Protein AF-A0A317XCG7-F1 (afdb_monomer)

pLDDT: mean 74.37, std 24.98, range [24.7, 97.56]

Solvent-accessible surface area (backbone atoms only — not comparable to full-atom values): 12355 Å² total; per-residue (Å²): 136,85,82,89,79,92,78,85,89,77,87,81,78,88,77,86,75,83,76,77,73,80,80,84,84,73,84,75,58,89,83,72,64,74,73,90,63,91,73,87,62,83,67,73,80,80,75,89,67,97,69,100,50,51,57,41,68,74,29,60,63,79,84,51,78,34,30,28,39,86,64,52,76,45,38,51,67,73,57,25,59,88,25,20,29,34,42,36,42,35,61,36,77,90,35,67,58,43,48,54,50,54,48,47,39,55,77,41,44,68,59,36,44,75,59,43,25,37,58,38,36,38,22,41,40,54,41,74,53,38,36,49,44,35,62,78,60,67,48,91,52,56,41,30,30,37,62,84,35,63,65,36,50,61,38,70,33,33,69,51,88,62,98,67,73,80,30,45,29,35,29,39,36,35,25,41,60,88,38,31,24,73,41,54,48,75,36,72,58,62,84,58,73,85,52,57,68,58,56,46,52,55,52,75,68,111

Radius of gyration: 23.87 Å; Cα contacts (8 Å, |Δi|>4): 328; chains: 1; bounding box: 42×83×69 Å

Sequence (206 aa):
MLVSTNLRWDSPRQSRAILAEPPTRYGLDDSDKPAIKSETQVAVSLLGTAIDDIGHVGNQLPSFRLKDAVGVEQNSADLLGQDALLITFFRGEWCPFCNIAVAGLQKYHTVLKSKGGNLVAITPELPNNTWTMTQKHELEFPVLTDHDNEFARQLGIERNGDDSVEVPIPATLLVDKDGIVRNLFLEPDYYKRVGSMVVLGWVEAL

Foldseek 3Di:
DDDDDDDDDDDDDDDDPPPPDDDPPDDPDPVPPPDPDDPPDAPPPDPDDDDPAQQDFFHFQDWDWFAFLVRDIDIPCVLLPQAKEKEWFDAFPVDPLRLVQQLQLQVCQVVCVVLRYAYEYEYLDDSPRNNVSCVVSVRPHTYTHPVVCPSLVNNVFQDLPDPPPGIGFTKIFIAGSVRGTRGIDGDSPSNDDDGSVVVSVVSNVD

InterPro domains:
  IPR000866 Alkyl hydroperoxide reductase subunit C/ Thiol specific antioxidant [PF00578] (57-182)
  IPR013766 Thioredoxin domain [PS51352] (55-206)
  IPR036249 Thioredoxin-like superfamily [SSF52833] (57-194)
  IPR050553 Thioredoxin family ResA/DsbE subfamily [PTHR42852] (31-184)

Organism: NCBI:txid1450535

Mean predicted aligned error: 13.12 Å

Nearest PDB structures (foldseek):
  3hjp-assembly2_D  TM=9.428E-01  e=1.569E-13  Saccharolobus solfataricus
  5epf-assembly1_A  TM=8.880E-01  e=2.586E-13  Mycobacterium tuberculosis H37Rv
  3drn-assembly2_B  TM=8.535E-01  e=5.468E-13  Saccharolobus solfataricus
  5c04-assembly1_B  TM=9.101E-01  e=5.895E-11  Mycobacterium tuberculosis
  5imd-assembly1_A  TM=8.631E-01  e=1.327E-10  Xanthomonas campestris pv. campestris str. ATCC 33913

Secondary structure (DSSP, 8-state):
--------------------PPP------TT-----------------S----TTSTTSBPPP-EEEETTS-EEEHHHHHTTSEEEEEE---TT-HHHHHHHHHHHHHHHHHHHTTEEEEEEESS-HHHHHHHHHHTT--S-EEE-TT-HHHHHTT----SSSSS-----EEEEE-TTSBEEEEEE-SSTT----HHHHHHHHTT-

Structure (mmCIF, N/CA/C/O backbone):
data_AF-A0A317XCG7-F1
#
_entry.id   AF-A0A317XCG7-F1
#
loop_
_atom_site.group_PDB
_atom_site.id
_atom_site.type_symbol
_atom_site.label_atom_id
_atom_site.label_alt_id
_atom_site.label_comp_id
_atom_site.label_asym_id
_atom_site.label_entity_id
_atom_site.label_seq_id
_atom_site.pdbx_PDB_ins_code
_atom_site.Cartn_x
_atom_site.Cartn_y
_atom_site.Cartn_z
_atom_site.occupancy
_atom_site.B_iso_or_equiv
_atom_site.auth_seq_id
_atom_site.auth_comp_id
_atom_site.auth_asym_id
_atom_site.auth_atom_id
_atom_site.pdbx_PDB_model_num
ATOM 1 N N . MET A 1 1 ? 13.352 58.838 -47.522 1.00 39.78 1 MET A N 1
ATOM 2 C CA . MET A 1 1 ? 12.988 58.072 -46.314 1.00 39.78 1 MET A CA 1
ATOM 3 C C . MET A 1 1 ? 12.098 56.912 -46.738 1.00 39.78 1 MET A C 1
ATOM 5 O O . MET A 1 1 ? 11.025 57.164 -47.255 1.00 39.78 1 MET A O 1
ATOM 9 N N . LEU A 1 2 ? 12.630 55.695 -46.585 1.00 36.47 2 LEU A N 1
ATOM 10 C CA . LEU A 1 2 ? 11.974 54.404 -46.312 1.00 36.47 2 LEU A CA 1
ATOM 11 C C . LEU A 1 2 ? 10.810 53.879 -47.208 1.00 36.47 2 LEU A C 1
ATOM 13 O O . LEU A 1 2 ? 9.679 54.323 -47.087 1.00 36.47 2 LEU A O 1
ATOM 17 N N . VAL A 1 3 ? 11.169 52.868 -48.029 1.00 32.09 3 VAL A N 1
ATOM 18 C CA . VAL A 1 3 ? 10.560 51.522 -48.295 1.00 32.09 3 VAL A CA 1
ATOM 19 C C . VAL A 1 3 ? 9.047 51.444 -48.634 1.00 32.09 3 VAL A C 1
ATOM 21 O O . VAL A 1 3 ? 8.217 51.785 -47.805 1.00 32.09 3 VAL A O 1
ATOM 24 N N . SER A 1 4 ? 8.640 51.121 -49.882 1.00 32.09 4 SER A N 1
ATOM 25 C CA . SER A 1 4 ? 8.290 49.769 -50.436 1.00 32.09 4 SER A CA 1
ATOM 26 C C . SER A 1 4 ? 7.354 48.933 -49.534 1.00 32.09 4 SER A C 1
ATOM 28 O O . SER A 1 4 ? 7.600 48.845 -48.343 1.00 32.09 4 SER A O 1
ATOM 30 N N . THR A 1 5 ? 6.295 48.233 -49.960 1.00 36.22 5 THR A N 1
ATOM 31 C CA . THR A 1 5 ? 5.792 47.789 -51.273 1.00 36.22 5 THR A CA 1
ATOM 32 C C . THR A 1 5 ? 4.350 47.286 -51.087 1.00 36.22 5 THR A C 1
ATOM 34 O O . THR A 1 5 ? 4.028 46.685 -50.065 1.00 36.22 5 THR A O 1
ATOM 37 N N . ASN A 1 6 ? 3.500 47.460 -52.103 1.00 38.06 6 ASN A N 1
ATOM 38 C CA . ASN A 1 6 ? 2.237 46.728 -52.251 1.00 38.06 6 ASN A CA 1
ATOM 39 C C . ASN A 1 6 ? 2.506 45.226 -52.425 1.00 38.06 6 ASN A C 1
ATOM 41 O O . ASN A 1 6 ? 3.271 44.869 -53.317 1.00 38.06 6 ASN A O 1
ATOM 45 N N . LEU A 1 7 ? 1.791 44.359 -51.703 1.00 32.88 7 LEU A N 1
ATOM 46 C CA . LEU A 1 7 ? 1.498 43.006 -52.181 1.00 32.88 7 LEU A CA 1
ATOM 47 C C . LEU A 1 7 ? 0.139 42.521 -51.669 1.00 32.88 7 LEU A C 1
ATOM 49 O O . LEU A 1 7 ? -0.096 42.345 -50.475 1.00 32.88 7 LEU A O 1
ATOM 53 N N . ARG A 1 8 ? -0.753 42.331 -52.645 1.00 31.78 8 ARG A N 1
ATOM 54 C CA . ARG A 1 8 ? -2.013 41.601 -52.548 1.00 31.78 8 ARG A CA 1
ATOM 55 C C . ARG A 1 8 ? -1.709 40.150 -52.180 1.00 31.78 8 ARG A C 1
ATOM 57 O O . ARG A 1 8 ? -0.884 39.514 -52.829 1.00 31.78 8 ARG A O 1
ATOM 64 N N . TRP A 1 9 ? -2.410 39.645 -51.175 1.00 24.70 9 TRP A N 1
ATOM 65 C CA . TRP A 1 9 ? -2.467 38.224 -50.864 1.00 24.70 9 TRP A CA 1
ATOM 66 C C . TRP A 1 9 ? -3.520 37.568 -51.757 1.00 24.70 9 TRP A C 1
ATOM 68 O O . TRP A 1 9 ? -4.716 37.743 -51.537 1.00 24.70 9 TRP A O 1
ATOM 78 N N . ASP A 1 10 ? -3.057 36.851 -52.776 1.00 32.50 10 ASP A N 1
ATOM 79 C CA . ASP A 1 10 ? -3.851 35.884 -53.531 1.00 32.50 10 ASP A CA 1
ATOM 80 C C . ASP A 1 10 ? -3.394 34.479 -53.111 1.00 32.50 10 ASP A C 1
ATOM 82 O O . ASP A 1 10 ? -2.197 34.194 -53.016 1.00 32.50 10 ASP A O 1
ATOM 86 N N . SER A 1 11 ? -4.350 33.630 -52.755 1.00 39.78 11 SER A N 1
ATOM 87 C CA . SER A 1 11 ? -4.120 32.325 -52.131 1.00 39.78 11 SER A CA 1
ATOM 88 C C . SER A 1 11 ? -3.576 31.280 -53.114 1.00 39.78 11 SER A C 1
ATOM 90 O O . SER A 1 11 ? -4.132 31.142 -54.206 1.00 39.78 11 SER A O 1
ATOM 92 N N . PRO A 1 12 ? -2.645 30.403 -52.695 1.00 32.22 12 PRO A N 1
ATOM 93 C CA . PRO A 1 12 ? -2.484 29.100 -53.320 1.00 32.22 12 PRO A CA 1
ATOM 94 C C . PRO A 1 12 ? -2.895 27.968 -52.368 1.00 32.22 12 PRO A C 1
ATOM 96 O O . PRO A 1 12 ? -2.269 27.715 -51.345 1.00 32.22 12 PRO A O 1
ATOM 99 N N . ARG A 1 13 ? -3.984 27.299 -52.767 1.00 33.81 13 ARG A N 1
ATOM 100 C CA . ARG A 1 13 ? -4.316 25.869 -52.616 1.00 33.81 13 ARG A CA 1
ATOM 101 C C . ARG A 1 13 ? -3.570 25.101 -51.517 1.00 33.81 13 ARG A C 1
ATOM 103 O O . ARG A 1 13 ? -2.414 24.722 -51.667 1.00 33.81 13 ARG A O 1
ATOM 110 N N . GLN A 1 14 ? -4.334 24.750 -50.486 1.00 33.31 14 GLN A N 1
ATOM 111 C CA . GLN A 1 14 ? -4.000 23.758 -49.470 1.00 33.31 14 GLN A CA 1
ATOM 112 C C . GLN A 1 14 ? -3.613 22.412 -50.110 1.00 33.31 14 GLN A C 1
ATOM 114 O O . GLN A 1 14 ? -4.447 21.715 -50.690 1.00 33.31 14 GLN A O 1
ATOM 119 N N . SER A 1 15 ? -2.349 22.023 -49.972 1.00 32.94 15 SER A N 1
ATOM 120 C CA . SER A 1 15 ? -1.906 20.639 -50.126 1.00 32.94 15 SER A CA 1
ATOM 121 C C . SER A 1 15 ? -2.174 19.889 -48.820 1.00 32.94 15 SER A C 1
ATOM 123 O O . SER A 1 15 ? -1.620 20.228 -47.775 1.00 32.94 15 SER A O 1
ATOM 125 N N . ARG A 1 16 ? -3.048 18.879 -48.890 1.00 33.91 16 ARG A N 1
ATOM 126 C CA . ARG A 1 16 ? -3.395 17.952 -47.804 1.00 33.91 16 ARG A CA 1
ATOM 127 C C . ARG A 1 16 ? -2.139 17.221 -47.315 1.00 33.91 16 ARG A C 1
ATOM 129 O O . ARG A 1 16 ? -1.708 16.263 -47.947 1.00 33.91 16 ARG A O 1
ATOM 136 N N . ALA A 1 17 ? -1.595 17.635 -46.176 1.00 28.98 17 ALA A N 1
ATOM 137 C CA . ALA A 1 17 ? -0.848 16.739 -45.306 1.00 28.98 17 ALA A CA 1
ATOM 138 C C . ALA A 1 17 ? -1.873 16.096 -44.368 1.00 28.98 17 ALA A C 1
ATOM 140 O O . ALA A 1 17 ? -2.437 16.757 -43.498 1.00 28.98 17 ALA A O 1
ATOM 141 N N . ILE A 1 18 ? -2.187 14.827 -44.619 1.00 33.38 18 ILE A N 1
ATOM 142 C CA . ILE A 1 18 ? -2.980 13.999 -43.714 1.00 33.38 18 ILE A CA 1
ATOM 143 C C . ILE A 1 18 ? -2.101 13.783 -42.481 1.00 33.38 18 ILE A C 1
ATOM 145 O O . ILE A 1 18 ? -1.208 12.940 -42.490 1.00 33.38 18 ILE A O 1
ATOM 149 N N . LEU A 1 19 ? -2.308 14.597 -41.448 1.00 31.89 19 LEU A N 1
ATOM 150 C CA . LEU A 1 19 ? -1.876 14.263 -40.100 1.00 31.89 19 LEU A CA 1
ATOM 151 C C . LEU A 1 19 ? -2.739 13.073 -39.683 1.00 31.89 19 LEU A C 1
ATOM 153 O O . LEU A 1 19 ? -3.933 13.225 -39.438 1.00 31.89 19 LEU A O 1
ATOM 157 N N . ALA A 1 20 ? -2.162 11.875 -39.714 1.00 30.59 20 ALA A N 1
ATOM 158 C CA . ALA A 1 20 ? -2.790 10.716 -39.108 1.00 30.59 20 ALA A CA 1
ATOM 159 C C . ALA A 1 20 ? -2.906 10.994 -37.604 1.00 30.59 20 ALA A C 1
ATOM 161 O O . ALA A 1 20 ? -1.895 11.146 -36.918 1.00 30.59 20 ALA A O 1
ATOM 162 N N . GLU A 1 21 ? -4.138 11.115 -37.116 1.00 31.86 21 GLU A N 1
ATOM 163 C CA . GLU A 1 21 ? -4.420 11.127 -35.685 1.00 31.86 21 GLU A CA 1
ATOM 164 C C . GLU A 1 21 ? -3.904 9.814 -35.068 1.00 31.86 21 GLU A C 1
ATOM 166 O O . GLU A 1 21 ? -4.048 8.750 -35.687 1.00 31.86 21 GLU A O 1
ATOM 171 N N . PRO A 1 22 ? -3.278 9.844 -33.877 1.00 32.69 22 PRO A N 1
ATOM 172 C CA . PRO A 1 22 ? -2.917 8.613 -33.191 1.00 32.69 22 PRO A CA 1
ATOM 173 C C . PRO A 1 22 ? -4.197 7.811 -32.901 1.00 32.69 22 PRO A C 1
ATOM 175 O O . PRO A 1 22 ? -5.197 8.399 -32.484 1.00 32.69 22 PRO A O 1
ATOM 178 N N . PRO A 1 23 ? -4.206 6.482 -33.112 1.00 31.28 23 PRO A N 1
ATOM 179 C CA . PRO A 1 23 ? -5.409 5.690 -32.919 1.00 31.28 23 PRO A CA 1
ATOM 180 C C . PRO A 1 23 ? -5.850 5.758 -31.455 1.00 31.28 23 PRO A C 1
ATOM 182 O O . PRO A 1 23 ? -5.105 5.381 -30.547 1.00 31.28 23 PRO A O 1
ATOM 185 N N . THR A 1 24 ? -7.085 6.205 -31.236 1.00 37.56 24 THR A N 1
ATOM 186 C CA . THR A 1 24 ? -7.828 6.064 -29.983 1.00 37.56 24 THR A CA 1
ATOM 187 C C . THR A 1 24 ? -8.002 4.580 -29.680 1.00 37.56 24 THR A C 1
ATOM 189 O O . THR A 1 24 ? -8.966 3.936 -30.080 1.00 37.56 24 THR A O 1
ATOM 192 N N . ARG A 1 25 ? -7.027 3.993 -28.987 1.00 38.72 25 ARG A N 1
ATOM 193 C CA . ARG A 1 25 ? -7.065 2.582 -28.595 1.00 38.72 25 ARG A CA 1
ATOM 194 C C . ARG A 1 25 ? -7.395 2.410 -27.120 1.00 38.72 25 ARG A C 1
ATOM 196 O O . ARG A 1 25 ? -6.734 1.652 -26.435 1.00 38.72 25 ARG A O 1
ATOM 203 N N . TYR A 1 26 ? -8.428 3.106 -26.663 1.00 37.59 26 TYR A N 1
ATOM 204 C CA . TYR A 1 26 ? -9.224 2.725 -25.498 1.00 37.59 26 TYR A CA 1
ATOM 205 C C . TYR A 1 26 ? -10.654 3.174 -25.782 1.00 37.59 26 TYR A C 1
ATOM 207 O O . TYR A 1 26 ? -11.071 4.267 -25.412 1.00 37.59 26 TYR A O 1
ATOM 215 N N . GLY A 1 27 ? -11.374 2.349 -26.543 1.00 29.53 27 GLY A N 1
ATOM 216 C CA . GLY A 1 27 ? -12.821 2.453 -26.636 1.00 29.53 27 GLY A CA 1
ATOM 217 C C . GLY A 1 27 ? -13.411 2.017 -25.303 1.00 29.53 27 GLY A C 1
ATOM 218 O O . GLY A 1 27 ? -13.551 0.825 -25.060 1.00 29.53 27 GLY A O 1
ATOM 219 N N . LEU A 1 28 ? -13.701 2.982 -24.439 1.00 36.62 28 LEU A N 1
ATOM 220 C CA . LEU A 1 28 ? -14.776 2.853 -23.469 1.00 36.62 28 LEU A CA 1
ATOM 221 C C . LEU A 1 28 ? -15.926 3.659 -24.064 1.00 36.62 28 LEU A C 1
ATOM 223 O O . LEU A 1 28 ? -15.918 4.887 -24.030 1.00 36.62 28 LEU A O 1
ATOM 227 N N . ASP A 1 29 ? -16.829 2.950 -24.734 1.00 32.22 29 ASP A N 1
ATOM 228 C CA . ASP A 1 29 ? -18.122 3.483 -25.139 1.00 32.22 29 ASP A CA 1
ATOM 229 C C . ASP A 1 29 ? -18.906 3.852 -23.867 1.00 32.22 29 ASP A C 1
ATOM 231 O O . ASP A 1 29 ? -18.985 3.066 -22.923 1.00 32.22 29 ASP A O 1
ATOM 235 N N . ASP A 1 30 ? -19.485 5.053 -23.833 1.00 39.03 30 ASP A N 1
ATOM 236 C CA . ASP A 1 30 ? -20.351 5.532 -22.747 1.00 39.03 30 ASP A CA 1
ATOM 237 C C . ASP A 1 30 ? -21.608 4.654 -22.546 1.00 39.03 30 ASP A C 1
ATOM 239 O O . ASP A 1 30 ? -22.325 4.812 -21.552 1.00 39.03 30 ASP A O 1
ATOM 243 N N . SER A 1 31 ? -21.878 3.716 -23.463 1.00 33.28 31 SER A N 1
ATOM 244 C CA . SER A 1 31 ? -22.939 2.714 -23.351 1.00 33.28 31 SER A CA 1
ATOM 245 C C . SER A 1 31 ? -22.579 1.477 -22.501 1.00 33.28 31 SER A C 1
ATOM 247 O O . SER A 1 31 ? -23.486 0.757 -22.083 1.00 33.28 31 SER A O 1
ATOM 249 N N . ASP A 1 32 ? -21.305 1.301 -22.120 1.00 42.53 32 ASP A N 1
ATOM 250 C CA . ASP A 1 32 ? -20.807 0.211 -21.258 1.00 42.53 32 ASP A CA 1
ATOM 251 C C . ASP A 1 32 ? -20.707 0.606 -19.769 1.00 42.53 32 ASP A C 1
ATOM 253 O O . ASP A 1 32 ? -19.867 0.105 -19.020 1.00 42.53 32 ASP A O 1
ATOM 257 N N . LYS A 1 33 ? -21.575 1.501 -19.280 1.00 38.06 33 LYS A N 1
ATOM 258 C CA . LYS A 1 33 ? -21.761 1.655 -17.827 1.00 38.06 33 LYS A CA 1
ATOM 259 C C . LYS A 1 33 ? -22.456 0.398 -17.300 1.00 38.06 33 LYS A C 1
ATOM 261 O O . LYS A 1 33 ? -23.651 0.239 -17.574 1.00 38.06 33 LYS A O 1
ATOM 266 N N . PRO A 1 34 ? -21.799 -0.477 -16.511 1.00 31.34 34 PRO A N 1
ATOM 267 C CA . PRO A 1 34 ? -22.545 -1.507 -15.820 1.00 31.34 34 PRO A CA 1
ATOM 268 C C . PRO A 1 34 ? -23.523 -0.791 -14.892 1.00 31.34 34 PRO A C 1
ATOM 270 O O . PRO A 1 34 ? -23.143 0.052 -14.074 1.00 31.34 34 PRO A O 1
ATOM 273 N N . ALA A 1 35 ? -24.811 -1.088 -15.066 1.00 28.33 35 ALA A N 1
ATOM 274 C CA . ALA A 1 35 ? -25.818 -0.746 -14.082 1.00 28.33 35 ALA A CA 1
ATOM 275 C C . ALA A 1 35 ? -25.276 -1.177 -12.717 1.00 28.33 35 ALA A C 1
ATOM 277 O O . ALA A 1 35 ? -24.867 -2.330 -12.573 1.00 28.33 35 ALA A O 1
ATOM 278 N N . ILE A 1 36 ? -25.269 -0.261 -11.743 1.00 35.25 36 ILE A N 1
ATOM 279 C CA . ILE A 1 36 ? -24.994 -0.588 -10.344 1.00 35.25 36 ILE A CA 1
ATOM 280 C C . ILE A 1 36 ? -26.128 -1.506 -9.887 1.00 35.25 36 ILE A C 1
ATOM 282 O O . ILE A 1 36 ? -27.155 -1.077 -9.367 1.00 35.25 36 ILE A O 1
ATOM 286 N N . LYS A 1 37 ? -25.978 -2.791 -10.192 1.00 28.20 37 LYS A N 1
ATOM 287 C CA . LYS A 1 37 ? -26.686 -3.871 -9.539 1.00 28.20 37 LYS A CA 1
ATOM 288 C C . LYS A 1 37 ? -25.922 -4.114 -8.251 1.00 28.20 37 LYS A C 1
ATOM 290 O O . LYS A 1 37 ? -24.700 -4.063 -8.228 1.00 28.20 37 LYS A O 1
ATOM 295 N N . SER A 1 38 ? -26.675 -4.284 -7.180 1.00 34.31 38 SER A N 1
ATOM 296 C CA . SER A 1 38 ? -26.223 -4.523 -5.817 1.00 34.31 38 SER A CA 1
ATOM 297 C C . SER A 1 38 ? -25.188 -5.652 -5.733 1.00 34.31 38 SER A C 1
ATOM 299 O O . SER A 1 38 ? -25.536 -6.803 -5.485 1.00 34.31 38 SER A O 1
ATOM 301 N N . GLU A 1 39 ? -23.915 -5.328 -5.919 1.00 35.69 39 GLU A N 1
ATOM 302 C CA . GLU A 1 39 ? -22.790 -6.216 -5.644 1.00 35.69 39 GLU A CA 1
ATOM 303 C C . GLU A 1 39 ? -22.270 -5.918 -4.238 1.00 35.69 39 GLU A C 1
ATOM 305 O O . GLU A 1 39 ? -21.133 -5.521 -4.012 1.00 35.69 39 GLU A O 1
ATOM 310 N N . THR A 1 40 ? -23.133 -6.153 -3.249 1.00 32.19 40 THR A N 1
ATOM 311 C CA . THR A 1 40 ? -22.680 -6.554 -1.915 1.00 32.19 40 THR A CA 1
ATOM 312 C C . THR A 1 40 ? -22.188 -7.993 -2.043 1.00 32.19 40 THR A C 1
ATOM 314 O O . THR A 1 40 ? -22.854 -8.940 -1.631 1.00 32.19 40 THR A O 1
ATOM 317 N N . GLN A 1 41 ? -21.061 -8.179 -2.722 1.00 31.97 41 GLN A N 1
ATOM 318 C CA . GLN A 1 41 ? -20.441 -9.479 -2.882 1.00 31.97 41 GLN A CA 1
ATOM 319 C C . GLN A 1 41 ? -19.053 -9.385 -2.271 1.00 31.97 41 GLN A C 1
ATOM 321 O O . GLN A 1 41 ? -18.140 -8.762 -2.804 1.00 31.97 41 GLN A O 1
ATOM 326 N N . VAL A 1 42 ? -18.952 -9.970 -1.082 1.00 37.06 42 VAL A N 1
ATOM 327 C CA . VAL A 1 42 ? -17.708 -10.321 -0.410 1.00 37.06 42 VAL A CA 1
ATOM 328 C C . VAL A 1 42 ? -16.781 -10.953 -1.450 1.00 37.06 42 VAL A C 1
ATOM 330 O O . VAL A 1 42 ? -17.012 -12.081 -1.883 1.00 37.06 42 VAL A O 1
ATOM 333 N N . ALA A 1 43 ? -15.757 -10.220 -1.887 1.00 33.34 43 ALA A N 1
ATOM 334 C CA . ALA A 1 43 ? -14.704 -10.766 -2.728 1.00 33.34 43 ALA A CA 1
ATOM 335 C C . ALA A 1 43 ? -13.776 -11.610 -1.844 1.00 33.34 43 ALA A C 1
ATOM 337 O O . ALA A 1 43 ? -12.687 -11.196 -1.472 1.00 33.34 43 ALA A O 1
ATOM 338 N N . VAL A 1 44 ? -14.255 -12.793 -1.465 1.00 39.78 44 VAL A N 1
ATOM 339 C CA . VAL A 1 44 ? -13.406 -13.918 -1.079 1.00 39.78 44 VAL A CA 1
ATOM 340 C C . VAL A 1 44 ? -13.463 -14.873 -2.263 1.00 39.78 44 VAL A C 1
ATOM 342 O O . VAL A 1 44 ? -14.266 -15.804 -2.303 1.00 39.78 44 VAL A O 1
ATOM 345 N N . SER A 1 45 ? -12.664 -14.596 -3.294 1.00 35.34 45 SER A N 1
ATOM 346 C CA . SER A 1 45 ? -12.448 -15.564 -4.366 1.00 35.34 45 SER A CA 1
ATOM 347 C C . SER A 1 45 ? -11.433 -16.593 -3.877 1.00 35.34 45 SER A C 1
ATOM 349 O O . SER A 1 45 ? -10.227 -16.440 -4.048 1.00 35.34 45 SER A O 1
ATOM 351 N N . LEU A 1 46 ? -11.954 -17.639 -3.237 1.00 41.31 46 LEU A N 1
ATOM 352 C CA . LEU A 1 46 ? -11.259 -18.904 -3.025 1.00 41.31 46 LEU A CA 1
ATOM 353 C C . LEU A 1 46 ? -10.832 -19.470 -4.388 1.00 41.31 46 LEU A C 1
ATOM 355 O O . LEU A 1 46 ? -11.636 -20.091 -5.083 1.00 41.31 46 LEU A O 1
ATOM 359 N N . LEU A 1 47 ? -9.566 -19.290 -4.762 1.00 35.59 47 LEU A N 1
ATOM 360 C CA . LEU A 1 47 ? -8.884 -20.240 -5.635 1.00 35.59 47 LEU A CA 1
ATOM 361 C C . LEU A 1 47 ? -8.179 -21.237 -4.722 1.00 35.59 47 LEU A C 1
ATOM 363 O O . LEU A 1 47 ? -7.224 -20.918 -4.023 1.00 35.59 47 LEU A O 1
ATOM 367 N N . GLY A 1 48 ? -8.765 -22.430 -4.656 1.00 33.09 48 GLY A N 1
ATOM 368 C CA . GLY A 1 48 ? -8.387 -23.477 -3.728 1.00 33.09 48 GLY A CA 1
ATOM 369 C C . GLY A 1 48 ? -6.978 -24.004 -3.959 1.00 33.09 48 GLY A C 1
ATOM 370 O O . GLY A 1 48 ? -6.730 -24.703 -4.930 1.00 33.09 48 GLY A O 1
ATOM 371 N N . THR A 1 49 ? -6.126 -23.768 -2.976 1.00 30.09 49 THR A N 1
ATOM 372 C CA . THR A 1 49 ? -5.252 -24.756 -2.337 1.00 30.09 49 THR A CA 1
ATOM 373 C C . THR A 1 49 ? -5.092 -24.292 -0.896 1.00 30.09 49 THR A C 1
ATOM 375 O O . THR A 1 49 ? -5.101 -23.092 -0.649 1.00 30.09 49 THR A O 1
ATOM 378 N N . ALA A 1 50 ? -5.026 -25.212 0.064 1.00 39.94 50 ALA A N 1
ATOM 379 C CA . ALA A 1 50 ? -4.772 -24.870 1.459 1.00 39.94 50 ALA A CA 1
ATOM 380 C C . ALA A 1 50 ? -3.499 -24.014 1.557 1.00 39.94 50 ALA A C 1
ATOM 382 O O . ALA A 1 50 ? -2.422 -24.496 1.210 1.00 39.94 50 ALA A O 1
ATOM 383 N N . ILE A 1 51 ? -3.634 -22.757 1.976 1.00 40.66 51 ILE A N 1
ATOM 384 C CA . ILE A 1 51 ? -2.502 -21.903 2.318 1.00 40.66 51 ILE A CA 1
ATOM 385 C C . ILE A 1 51 ? -2.746 -21.417 3.743 1.00 40.66 51 ILE A C 1
ATOM 387 O O . ILE A 1 51 ? -3.615 -20.584 3.989 1.00 40.66 51 ILE A O 1
ATOM 391 N N . ASP A 1 52 ? -1.996 -21.981 4.683 1.00 40.41 52 ASP A N 1
ATOM 392 C CA . A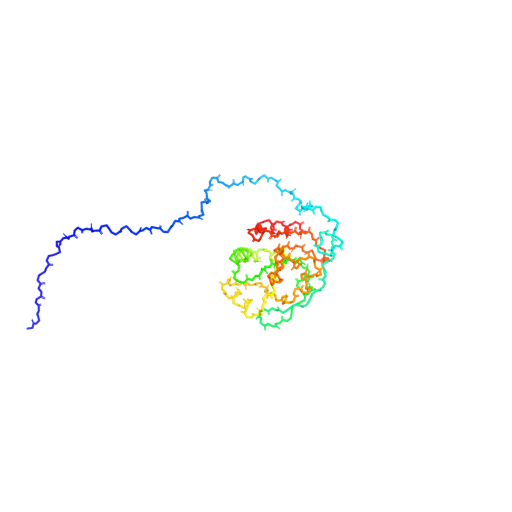SP A 1 52 ? -1.955 -21.590 6.094 1.00 40.41 52 ASP A CA 1
ATOM 393 C C . ASP A 1 52 ? -1.238 -20.226 6.286 1.00 40.41 52 ASP A C 1
ATOM 395 O O . ASP A 1 52 ? -0.424 -20.080 7.194 1.00 40.41 52 ASP A O 1
ATOM 399 N N . ASP A 1 53 ? -1.494 -19.224 5.430 1.00 49.12 53 ASP A N 1
ATOM 400 C CA . ASP A 1 53 ? -0.737 -17.958 5.422 1.00 49.12 53 ASP A CA 1
ATOM 401 C C . ASP A 1 53 ? -1.440 -16.800 6.135 1.00 49.12 53 ASP A C 1
ATOM 403 O O . ASP A 1 53 ? -2.664 -16.645 6.137 1.00 49.12 53 ASP A O 1
ATOM 407 N N . ILE A 1 54 ? -0.627 -15.929 6.729 1.00 52.31 54 ILE A N 1
ATOM 408 C CA . ILE A 1 54 ? -1.048 -14.831 7.606 1.00 52.31 54 ILE A CA 1
ATOM 409 C C . ILE A 1 54 ? -1.761 -13.707 6.818 1.00 52.31 54 ILE A C 1
ATOM 411 O O . ILE A 1 54 ? -2.536 -12.955 7.398 1.00 52.31 54 ILE A O 1
ATOM 415 N N . GLY A 1 55 ? -1.610 -13.645 5.489 1.00 59.44 55 GLY A N 1
ATOM 416 C CA . GLY A 1 55 ? -2.189 -12.611 4.616 1.00 59.44 55 GLY A CA 1
ATOM 417 C C . GLY A 1 55 ? -3.682 -12.727 4.265 1.00 59.44 55 GLY A C 1
ATOM 418 O O . 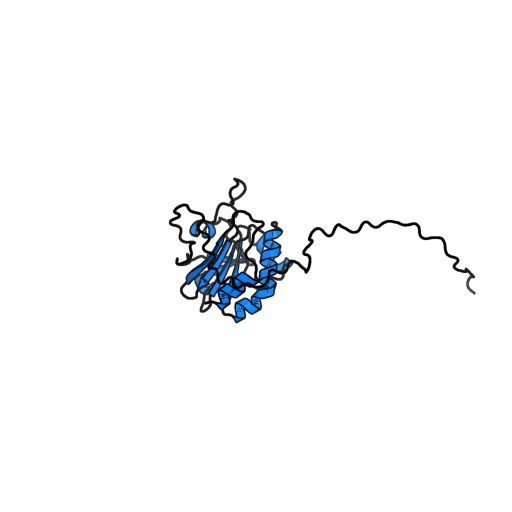GLY A 1 55 ? -4.139 -12.001 3.388 1.00 59.44 55 GLY A O 1
ATOM 419 N N . HIS A 1 56 ? -4.455 -13.612 4.899 1.00 76.81 56 HIS A N 1
ATOM 420 C CA . HIS A 1 56 ? -5.866 -13.850 4.558 1.00 76.81 56 HIS A CA 1
ATOM 421 C C . HIS A 1 56 ? -6.858 -12.975 5.338 1.00 76.81 56 HIS A C 1
ATOM 423 O O . HIS A 1 56 ? -6.583 -12.486 6.432 1.00 76.81 56 HIS A O 1
ATOM 429 N N . VAL A 1 57 ? -8.070 -12.833 4.790 1.00 86.69 57 VAL A N 1
ATOM 430 C CA . VAL A 1 57 ? -9.195 -12.185 5.481 1.00 86.69 57 VAL A CA 1
ATOM 431 C C . VAL A 1 57 ? -9.477 -12.886 6.814 1.00 86.69 57 VAL A C 1
ATOM 433 O O . VAL A 1 57 ? -9.609 -14.105 6.869 1.00 86.69 57 VAL A O 1
ATOM 436 N N . GLY A 1 58 ? -9.610 -12.097 7.877 1.00 89.31 58 GLY A N 1
ATOM 437 C CA . GLY A 1 58 ? -9.832 -12.550 9.248 1.00 89.31 58 GLY A CA 1
ATOM 438 C C . GLY A 1 58 ? -8.556 -12.673 10.083 1.00 89.31 58 GLY A C 1
ATOM 439 O O . GLY A 1 58 ? -8.659 -12.743 11.306 1.00 89.31 58 GLY A O 1
ATOM 440 N N . ASN A 1 59 ? -7.375 -12.643 9.462 1.00 90.00 59 ASN A N 1
ATOM 441 C CA . ASN A 1 59 ? -6.107 -12.731 10.178 1.00 90.00 59 ASN A CA 1
ATOM 442 C C . ASN A 1 59 ? -5.623 -11.364 10.668 1.00 90.00 59 ASN A C 1
ATOM 444 O O . ASN A 1 59 ? -5.984 -10.317 10.126 1.00 90.00 59 ASN A O 1
ATOM 448 N N . GLN A 1 60 ? -4.759 -11.395 11.684 1.00 93.56 60 GLN A N 1
ATOM 449 C CA . GLN A 1 60 ? -4.015 -10.223 12.128 1.00 93.56 60 GLN A CA 1
ATOM 450 C C . GLN A 1 60 ? -2.970 -9.841 11.073 1.00 93.56 60 GLN A C 1
ATOM 452 O O . GLN A 1 60 ? -2.205 -10.695 10.624 1.00 93.56 60 GLN A O 1
ATOM 457 N N . LEU A 1 61 ? -2.882 -8.556 10.734 1.00 94.44 61 LEU A N 1
ATOM 458 C CA . LEU A 1 61 ? -1.800 -8.031 9.909 1.00 94.44 61 LEU A CA 1
ATOM 459 C C . LEU A 1 61 ? -0.443 -8.230 10.623 1.00 94.44 61 LEU A C 1
ATOM 461 O O . LEU A 1 61 ? -0.289 -7.755 11.755 1.00 94.44 61 LEU A O 1
ATOM 465 N N . PRO A 1 62 ? 0.563 -8.867 9.987 1.00 94.31 62 PRO A N 1
ATOM 466 C CA . PRO A 1 62 ? 1.919 -8.906 10.521 1.00 94.31 62 PRO A CA 1
ATOM 467 C C . PRO A 1 62 ? 2.477 -7.495 10.699 1.00 94.31 62 PRO A C 1
ATOM 469 O O . PRO A 1 62 ? 2.323 -6.633 9.832 1.00 94.31 62 PRO A O 1
ATOM 472 N N . SER A 1 63 ? 3.161 -7.250 11.814 1.00 94.81 63 SER A N 1
ATOM 473 C CA . SER A 1 63 ? 3.822 -5.966 12.020 1.00 94.81 63 SER A CA 1
ATOM 474 C C . SER A 1 63 ? 4.978 -5.771 11.039 1.00 94.81 63 SER A C 1
ATOM 476 O O . SER A 1 63 ? 5.796 -6.676 10.876 1.00 94.81 63 SER A O 1
ATOM 478 N N . PHE A 1 64 ? 5.119 -4.567 10.489 1.00 96.00 64 PHE A N 1
ATOM 479 C CA . PHE A 1 64 ? 6.247 -4.201 9.632 1.00 96.00 64 PHE A CA 1
ATOM 480 C C . PHE A 1 64 ? 6.865 -2.865 10.046 1.00 96.00 64 PHE A C 1
ATOM 482 O O . PHE A 1 64 ? 6.218 -2.036 10.691 1.00 96.00 64 PHE A O 1
ATOM 489 N N . ARG A 1 65 ? 8.125 -2.668 9.646 1.00 97.00 65 ARG A N 1
ATOM 490 C CA . ARG A 1 65 ? 8.863 -1.400 9.686 1.00 97.00 65 ARG A CA 1
ATOM 491 C C . ARG A 1 65 ? 9.545 -1.224 8.340 1.00 97.00 65 ARG A C 1
ATOM 493 O O . ARG A 1 65 ? 10.459 -1.978 8.026 1.00 97.00 65 ARG A O 1
ATOM 500 N N . LEU A 1 66 ? 9.079 -0.272 7.544 1.00 96.44 66 LEU A N 1
ATOM 501 C CA . LEU A 1 66 ? 9.579 -0.027 6.193 1.00 96.44 66 LEU A CA 1
ATOM 502 C C . LEU A 1 66 ? 9.930 1.447 6.041 1.00 96.44 66 LEU A C 1
ATOM 504 O O . LEU A 1 66 ? 9.364 2.304 6.714 1.00 96.44 66 LEU A O 1
ATOM 508 N N . LYS A 1 67 ? 10.873 1.753 5.154 1.00 94.75 67 LYS A N 1
ATOM 509 C CA . LYS A 1 67 ? 11.266 3.139 4.887 1.00 94.75 67 LYS A CA 1
ATOM 510 C C . LYS A 1 67 ? 10.403 3.732 3.791 1.00 94.75 67 LYS A C 1
ATOM 512 O O . LYS A 1 67 ? 10.127 3.058 2.801 1.00 94.75 67 LYS A O 1
ATOM 517 N N . ASP A 1 68 ? 10.028 4.990 3.950 1.00 91.50 68 ASP A N 1
ATOM 518 C CA . ASP A 1 68 ? 9.417 5.768 2.883 1.00 91.50 68 ASP A CA 1
ATOM 519 C C . ASP A 1 68 ? 10.457 6.309 1.882 1.00 91.50 68 ASP A C 1
ATOM 521 O O . ASP A 1 68 ? 11.668 6.093 2.003 1.00 91.50 68 ASP A O 1
ATOM 525 N N . ALA A 1 69 ? 9.967 7.046 0.886 1.00 83.94 69 ALA A N 1
ATOM 526 C CA . ALA A 1 69 ? 10.767 7.658 -0.170 1.00 83.94 69 ALA A CA 1
ATOM 527 C C . ALA A 1 69 ? 11.860 8.638 0.307 1.00 83.94 69 ALA A C 1
ATOM 529 O O . ALA A 1 69 ? 12.798 8.904 -0.443 1.00 83.94 69 ALA A O 1
ATOM 530 N N . VAL A 1 70 ? 11.770 9.176 1.530 1.00 85.94 70 VAL A N 1
ATOM 531 C CA . VAL A 1 70 ? 12.799 10.056 2.122 1.00 85.94 70 VAL A CA 1
ATOM 532 C C . VAL A 1 70 ? 13.664 9.341 3.160 1.00 85.94 70 VAL A C 1
ATOM 534 O O . VAL A 1 70 ? 14.544 9.953 3.765 1.00 85.94 70 VAL A O 1
ATOM 537 N N . GLY A 1 71 ? 13.460 8.034 3.340 1.00 87.25 71 GLY A N 1
ATOM 538 C CA . GLY A 1 71 ? 14.211 7.200 4.269 1.00 87.25 71 GLY A CA 1
ATOM 539 C C . GLY A 1 71 ? 13.699 7.248 5.708 1.00 87.25 71 GLY A C 1
ATOM 540 O O . GLY A 1 71 ? 14.367 6.697 6.587 1.00 87.25 71 GLY A O 1
ATOM 541 N N . VAL A 1 72 ? 12.546 7.877 5.957 1.00 91.75 72 VAL A N 1
ATOM 542 C CA . VAL A 1 72 ? 11.900 7.868 7.272 1.00 91.75 72 VAL A CA 1
ATOM 543 C C . VAL A 1 72 ? 11.224 6.517 7.464 1.00 91.75 72 VAL A C 1
ATOM 545 O O . VAL A 1 72 ? 10.550 6.000 6.574 1.00 91.75 72 VAL A O 1
ATOM 548 N N . GLU A 1 73 ? 11.446 5.912 8.625 1.00 94.88 73 GLU A N 1
ATOM 549 C CA . GLU A 1 73 ? 10.823 4.641 8.972 1.00 94.88 73 GLU A CA 1
ATOM 550 C C . GLU A 1 73 ? 9.342 4.848 9.313 1.00 94.88 73 GLU A C 1
ATOM 552 O O . GLU A 1 73 ? 8.990 5.732 10.091 1.00 94.88 73 GLU A O 1
ATOM 557 N N . GLN A 1 74 ? 8.492 4.008 8.737 1.00 96.19 74 GLN A N 1
ATOM 558 C CA . GLN A 1 74 ? 7.066 3.910 9.002 1.00 96.19 74 GLN A CA 1
ATOM 559 C C . GLN A 1 74 ? 6.779 2.506 9.530 1.00 96.19 74 GLN A C 1
ATOM 561 O O . GLN A 1 74 ? 7.319 1.521 9.017 1.00 96.19 74 GLN A O 1
ATOM 566 N N . ASN A 1 75 ? 5.916 2.394 10.535 1.00 96.56 75 ASN A N 1
ATOM 567 C CA . ASN A 1 75 ? 5.515 1.103 11.081 1.00 96.56 75 ASN A CA 1
ATOM 568 C C . ASN A 1 75 ? 4.002 0.904 11.001 1.00 96.56 75 ASN A C 1
ATOM 570 O O . ASN A 1 75 ? 3.226 1.859 10.991 1.00 96.56 75 ASN A O 1
ATOM 574 N N . SER A 1 76 ? 3.588 -0.360 10.945 1.00 95.50 76 SER A N 1
ATOM 575 C CA . SER A 1 76 ? 2.182 -0.732 10.775 1.00 95.50 76 SER A CA 1
ATOM 576 C C . SER A 1 76 ? 1.265 -0.207 11.884 1.00 95.50 76 SER A C 1
ATOM 578 O O . SER A 1 76 ? 0.104 0.072 11.613 1.00 95.50 76 SER A O 1
ATOM 580 N N . ALA A 1 77 ? 1.763 -0.074 13.118 1.00 95.31 77 ALA A N 1
ATOM 581 C CA . ALA A 1 77 ? 0.964 0.385 14.253 1.00 95.31 77 ALA A CA 1
ATOM 582 C C . ALA A 1 77 ? 0.649 1.884 14.157 1.00 95.31 77 ALA A C 1
ATOM 584 O O . ALA A 1 77 ? -0.499 2.275 14.349 1.00 95.31 77 ALA A O 1
ATOM 585 N N . ASP A 1 78 ? 1.635 2.705 13.793 1.00 95.38 78 ASP A N 1
ATOM 586 C CA . ASP A 1 78 ? 1.452 4.148 13.603 1.00 95.38 78 ASP A CA 1
ATOM 587 C C . ASP A 1 78 ? 0.597 4.454 12.367 1.00 95.38 78 ASP A C 1
ATOM 589 O O . ASP A 1 78 ? -0.226 5.368 12.394 1.00 95.38 78 ASP A O 1
ATOM 593 N N . LEU A 1 79 ? 0.759 3.668 11.296 1.00 95.44 79 LEU A N 1
ATOM 594 C CA . LEU A 1 79 ? -0.054 3.788 10.082 1.00 95.44 79 LEU A CA 1
ATOM 595 C C . LEU A 1 79 ? -1.520 3.401 10.319 1.00 95.44 79 LEU A C 1
ATOM 597 O O . LEU A 1 79 ? -2.410 3.991 9.707 1.00 95.44 79 LEU A O 1
ATOM 601 N N . LEU A 1 80 ? -1.773 2.421 11.190 1.00 95.00 80 LEU A N 1
ATOM 602 C CA . LEU A 1 80 ? -3.126 2.035 11.575 1.00 95.00 80 LEU A CA 1
ATOM 603 C C . LEU A 1 80 ? -3.742 3.070 12.530 1.00 95.00 80 LEU A C 1
ATOM 605 O O . LEU A 1 80 ? -4.812 3.609 12.264 1.00 95.00 80 LEU A O 1
ATOM 609 N N . GLY A 1 81 ? -3.040 3.416 13.612 1.00 90.94 81 GLY A N 1
ATOM 610 C CA . GLY A 1 81 ? -3.506 4.402 14.584 1.00 90.94 81 GLY A CA 1
ATOM 611 C C . GLY A 1 81 ? -4.878 4.043 15.172 1.00 90.94 81 GLY A C 1
ATOM 612 O O . GLY A 1 81 ? -5.041 2.995 15.790 1.00 90.94 81 GLY A O 1
ATOM 613 N N . GLN A 1 82 ? -5.856 4.942 15.016 1.00 87.25 82 GLN A N 1
ATOM 614 C CA . GLN A 1 82 ? -7.269 4.713 15.381 1.00 87.25 82 GLN A CA 1
ATOM 615 C C . GLN A 1 82 ? -8.162 4.451 14.156 1.00 87.25 82 GLN A C 1
ATOM 617 O O . GLN A 1 82 ? -9.373 4.283 14.302 1.00 87.25 82 GLN A O 1
ATOM 622 N N . ASP A 1 83 ? -7.562 4.437 12.971 1.00 94.75 83 ASP A N 1
ATOM 623 C CA . ASP A 1 83 ? -8.218 4.350 11.677 1.00 94.75 83 ASP A CA 1
ATOM 624 C C . ASP A 1 83 ? -8.006 2.949 11.074 1.00 94.75 83 ASP A C 1
ATOM 626 O O . ASP A 1 83 ? -7.303 2.097 11.619 1.00 94.75 83 ASP A O 1
ATOM 630 N N . ALA A 1 84 ? -8.635 2.690 9.935 1.00 96.56 84 ALA A N 1
ATOM 631 C CA . ALA A 1 84 ? -8.331 1.544 9.096 1.00 96.56 84 ALA A CA 1
ATOM 632 C C . ALA A 1 84 ? -7.084 1.808 8.243 1.00 96.56 84 ALA A C 1
ATOM 634 O O . ALA A 1 84 ? -6.794 2.947 7.877 1.00 96.56 84 ALA A O 1
ATOM 635 N N . LEU A 1 85 ? -6.377 0.748 7.860 1.00 97.56 85 LEU A N 1
ATOM 636 C CA . LEU A 1 85 ? -5.204 0.812 6.996 1.00 97.56 85 LEU A CA 1
ATOM 637 C C . LEU A 1 85 ? -5.476 0.100 5.670 1.00 97.56 85 LEU A C 1
ATOM 639 O O . LEU A 1 85 ? -5.722 -1.103 5.611 1.00 97.56 85 LEU A O 1
ATOM 643 N N . LEU A 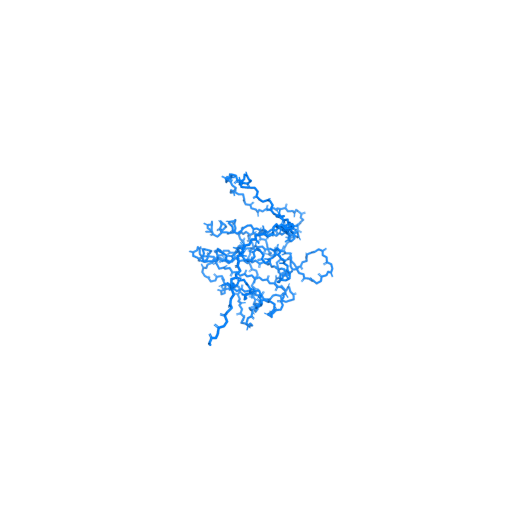1 86 ? -5.395 0.864 4.590 1.00 97.31 86 LEU A N 1
ATOM 644 C CA . LEU A 1 86 ? -5.452 0.408 3.215 1.00 97.31 86 LEU A CA 1
ATOM 645 C C . LEU A 1 86 ? -4.029 0.292 2.663 1.00 97.31 86 LEU A C 1
ATOM 647 O O . LEU A 1 86 ? -3.336 1.295 2.488 1.00 97.31 86 LEU A O 1
ATOM 651 N N . ILE A 1 87 ? -3.607 -0.930 2.353 1.00 96.88 87 ILE A N 1
ATOM 652 C CA . ILE A 1 87 ? -2.269 -1.237 1.837 1.00 96.88 87 ILE A CA 1
ATOM 653 C C . ILE A 1 87 ? -2.392 -1.658 0.379 1.00 96.88 87 ILE A C 1
ATOM 655 O O . ILE A 1 87 ? -3.133 -2.589 0.075 1.00 96.88 87 ILE A O 1
ATOM 659 N N . THR A 1 88 ? -1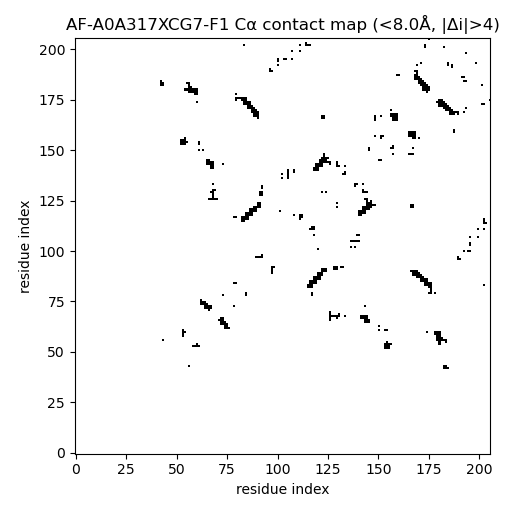.649 -1.022 -0.528 1.00 95.19 88 THR A N 1
ATOM 660 C CA . THR A 1 88 ? -1.555 -1.454 -1.930 1.00 95.19 88 THR A CA 1
ATOM 661 C C . THR A 1 88 ? -0.127 -1.845 -2.305 1.00 95.19 88 THR A C 1
ATOM 663 O O . THR A 1 88 ? 0.788 -1.028 -2.277 1.00 95.19 88 THR A O 1
ATOM 666 N N . PHE A 1 89 ? 0.061 -3.094 -2.723 1.00 94.00 89 PHE A N 1
ATOM 667 C CA . PHE A 1 89 ? 1.317 -3.588 -3.274 1.00 94.00 89 PHE A CA 1
ATOM 668 C C . PHE A 1 89 ? 1.391 -3.328 -4.776 1.00 94.00 89 PHE A C 1
ATOM 670 O O . PHE A 1 89 ? 0.455 -3.586 -5.549 1.00 94.00 89 PHE A O 1
ATOM 677 N N . PHE A 1 90 ? 2.538 -2.831 -5.216 1.00 90.44 90 PHE A N 1
ATOM 678 C CA . PHE A 1 90 ? 2.823 -2.639 -6.626 1.00 90.44 90 PHE A CA 1
ATOM 679 C C . PHE A 1 90 ? 4.263 -3.023 -6.958 1.00 90.44 90 PHE A C 1
ATOM 681 O O . PHE A 1 90 ? 5.123 -3.097 -6.091 1.00 90.44 90 PHE A O 1
ATOM 688 N N . ARG A 1 91 ? 4.504 -3.319 -8.238 1.00 88.62 91 ARG A N 1
ATOM 689 C CA . ARG A 1 91 ? 5.779 -3.884 -8.704 1.00 88.62 91 ARG A CA 1
ATOM 690 C C . ARG A 1 91 ? 6.881 -2.831 -8.809 1.00 88.62 91 ARG A C 1
ATOM 692 O O . ARG A 1 91 ? 8.048 -3.146 -8.626 1.00 88.62 91 ARG A O 1
ATOM 699 N N . GLY A 1 92 ? 6.497 -1.608 -9.162 1.00 86.38 92 GLY A N 1
ATOM 700 C CA . GLY A 1 92 ? 7.404 -0.480 -9.311 1.00 86.38 92 GLY A CA 1
ATOM 701 C C . GLY A 1 92 ? 6.910 0.581 -10.290 1.00 86.38 92 GLY A C 1
ATOM 702 O O . GLY A 1 92 ? 5.911 0.381 -10.981 1.00 86.38 92 GLY A O 1
ATOM 703 N N . GLU A 1 93 ? 7.628 1.696 -10.358 1.00 84.50 93 GLU A N 1
ATOM 704 C CA . GLU A 1 93 ? 7.359 2.862 -11.209 1.00 84.50 93 GLU A CA 1
ATOM 705 C C . GLU A 1 93 ? 7.408 2.527 -12.703 1.00 84.50 93 GLU A C 1
ATOM 707 O O . GLU A 1 93 ? 6.696 3.116 -13.509 1.00 84.50 93 GLU A O 1
ATOM 712 N N . TRP A 1 94 ? 8.195 1.529 -13.092 1.00 83.00 94 TRP A N 1
ATOM 713 C CA . TRP A 1 94 ? 8.282 1.061 -14.476 1.00 83.00 94 TRP A CA 1
ATOM 714 C C . TRP A 1 94 ? 7.017 0.322 -14.956 1.00 83.00 94 TRP A C 1
ATOM 716 O O . TRP A 1 94 ? 6.879 0.048 -16.149 1.00 83.00 94 TRP A O 1
ATOM 726 N N . CYS A 1 95 ? 6.090 -0.025 -14.055 1.00 85.00 95 CYS A N 1
ATOM 727 C CA . CYS A 1 95 ? 4.871 -0.766 -14.366 1.00 85.00 95 CYS A CA 1
ATOM 728 C C . CYS A 1 95 ? 3.702 0.199 -14.669 1.00 85.00 95 CYS A C 1
ATOM 730 O O . CYS A 1 95 ? 3.095 0.749 -13.748 1.00 85.00 95 CYS A O 1
ATOM 732 N N . PRO A 1 96 ? 3.278 0.367 -15.938 1.00 84.25 96 PRO A N 1
ATOM 733 C CA . PRO A 1 96 ? 2.260 1.362 -16.293 1.00 84.25 96 PRO A CA 1
ATOM 734 C C . PRO A 1 96 ? 0.893 1.090 -15.645 1.00 84.25 96 PRO A C 1
ATOM 736 O O . PRO A 1 96 ? 0.199 2.022 -15.243 1.00 84.25 96 PRO A O 1
ATOM 739 N N . PHE A 1 97 ? 0.513 -0.181 -15.486 1.00 86.25 97 PHE A N 1
ATOM 740 C CA . PHE A 1 97 ? -0.746 -0.570 -14.836 1.00 86.25 97 PHE A CA 1
ATOM 741 C C . PHE A 1 97 ? -0.738 -0.273 -13.337 1.00 86.25 97 PHE A C 1
ATOM 743 O O . PHE A 1 97 ? -1.748 0.150 -12.776 1.00 86.25 97 PHE A O 1
ATOM 750 N N . CYS A 1 98 ? 0.422 -0.445 -12.704 1.00 85.50 98 CYS A N 1
ATOM 751 C CA . CYS A 1 98 ? 0.642 -0.074 -11.318 1.00 85.50 98 CYS A CA 1
ATOM 752 C C . CYS A 1 98 ? 0.451 1.437 -11.138 1.00 85.50 98 CYS A C 1
ATOM 754 O O . CYS A 1 98 ? -0.298 1.863 -10.262 1.00 85.50 98 CYS A O 1
ATOM 756 N N . ASN A 1 99 ? 1.047 2.237 -12.025 1.00 87.19 99 ASN A N 1
ATOM 757 C CA . ASN A 1 99 ? 0.975 3.694 -11.955 1.00 87.19 99 ASN A CA 1
ATOM 758 C C . ASN A 1 99 ? -0.449 4.219 -12.135 1.00 87.19 99 ASN A C 1
ATOM 760 O O . ASN A 1 99 ? -0.862 5.117 -11.406 1.00 87.19 99 ASN A O 1
ATOM 764 N N . ILE A 1 100 ? -1.231 3.625 -13.043 1.00 88.69 100 ILE A N 1
ATOM 765 C CA . ILE A 1 100 ? -2.650 3.970 -13.212 1.00 88.69 100 ILE A CA 1
ATOM 766 C C . ILE A 1 100 ? -3.443 3.669 -11.934 1.00 88.69 100 ILE A C 1
ATOM 768 O O . ILE A 1 100 ? -4.237 4.505 -11.506 1.00 88.69 100 ILE A O 1
ATOM 772 N N . ALA A 1 101 ? -3.224 2.509 -11.308 1.00 88.31 101 ALA A N 1
ATOM 773 C CA . ALA A 1 101 ? -3.931 2.130 -10.086 1.00 88.31 101 ALA A CA 1
ATOM 774 C C . ALA A 1 101 ? -3.584 3.048 -8.903 1.00 88.31 101 ALA A C 1
ATOM 776 O O . ALA A 1 101 ? -4.484 3.558 -8.235 1.00 88.31 101 ALA A O 1
ATOM 777 N N . VAL A 1 102 ? -2.292 3.318 -8.687 1.00 91.75 102 VAL A N 1
ATOM 778 C CA . VAL A 1 102 ? -1.813 4.211 -7.620 1.00 91.75 102 VAL A CA 1
ATOM 779 C C . VAL A 1 102 ? -2.303 5.647 -7.848 1.00 91.75 102 VAL A C 1
ATOM 781 O O . VAL A 1 102 ? -2.823 6.269 -6.923 1.00 91.75 102 VAL A O 1
ATOM 784 N N . ALA A 1 103 ? -2.251 6.156 -9.084 1.00 90.69 103 ALA A N 1
ATOM 785 C CA . ALA A 1 103 ? -2.817 7.463 -9.427 1.00 90.69 103 ALA A CA 1
ATOM 786 C C . ALA A 1 103 ? -4.347 7.506 -9.254 1.00 90.69 103 ALA A C 1
ATOM 788 O O . ALA A 1 103 ? -4.908 8.535 -8.881 1.00 90.69 103 ALA A O 1
ATOM 789 N N . GLY A 1 104 ? -5.039 6.391 -9.506 1.00 91.69 104 GLY A N 1
ATOM 790 C CA . GLY A 1 104 ? -6.462 6.239 -9.211 1.00 91.69 104 GLY A CA 1
ATOM 791 C C . GLY A 1 104 ? -6.753 6.415 -7.723 1.00 91.69 104 GLY A C 1
ATOM 792 O O . GLY A 1 104 ? -7.634 7.191 -7.365 1.00 91.69 104 GLY A O 1
ATOM 793 N N . LEU A 1 105 ? -5.971 5.768 -6.855 1.00 93.50 105 LEU A N 1
ATOM 794 C CA . LEU A 1 105 ? -6.092 5.917 -5.403 1.00 93.50 105 LEU A CA 1
ATOM 795 C C . LEU A 1 105 ? -5.763 7.341 -4.930 1.00 93.50 105 LEU A C 1
ATOM 797 O O . LEU A 1 105 ? -6.487 7.866 -4.086 1.00 93.50 105 LEU A O 1
ATOM 801 N N . GLN A 1 106 ? -4.773 8.013 -5.532 1.00 94.81 106 GLN A N 1
ATOM 802 C CA . GLN A 1 106 ? -4.473 9.424 -5.243 1.00 94.81 106 GLN A CA 1
ATOM 803 C C . GLN A 1 106 ? -5.684 10.338 -5.460 1.00 94.81 106 GLN A C 1
ATOM 805 O O . GLN A 1 106 ? -5.917 11.235 -4.656 1.00 94.81 106 GLN A O 1
ATOM 810 N N . LYS A 1 107 ? -6.529 10.092 -6.471 1.00 93.56 107 LYS A N 1
ATOM 811 C CA . LYS A 1 107 ? -7.750 10.898 -6.687 1.00 93.56 107 LYS A CA 1
ATOM 812 C C . LYS A 1 107 ? -8.759 10.808 -5.538 1.00 93.56 107 LYS A C 1
ATOM 814 O O . LYS A 1 107 ? -9.556 11.724 -5.367 1.00 93.56 107 LYS A O 1
ATOM 819 N N . TYR A 1 108 ? -8.742 9.715 -4.776 1.00 93.00 108 TYR A N 1
ATOM 820 C CA . TYR A 1 108 ? -9.686 9.455 -3.688 1.00 93.00 108 TYR A CA 1
ATOM 821 C C . TYR A 1 108 ? -9.038 9.491 -2.301 1.00 93.00 108 TYR A C 1
ATOM 823 O O . TYR A 1 108 ? -9.747 9.310 -1.313 1.00 93.00 108 TYR A O 1
ATOM 831 N N . HIS A 1 109 ? -7.731 9.746 -2.193 1.00 94.31 109 HIS A N 1
ATOM 832 C CA . HIS A 1 109 ? -6.995 9.621 -0.932 1.00 94.31 109 HIS A CA 1
ATOM 833 C C . HIS A 1 109 ? -7.579 10.515 0.180 1.00 94.31 109 HIS A C 1
ATOM 835 O O . HIS A 1 109 ? -7.708 10.071 1.318 1.00 94.31 109 HIS A O 1
ATOM 841 N N . THR A 1 110 ? -8.006 11.745 -0.137 1.00 95.00 110 THR A N 1
ATOM 842 C CA . THR A 1 110 ? -8.617 12.650 0.850 1.00 95.00 110 THR A CA 1
ATOM 843 C C . THR A 1 110 ? -9.966 12.120 1.329 1.00 95.00 110 THR A C 1
ATOM 845 O O . THR A 1 110 ? -10.296 12.235 2.507 1.00 95.00 110 THR A O 1
ATOM 848 N N . VAL A 1 111 ? -10.744 11.507 0.429 1.00 95.12 111 VAL A N 1
ATOM 849 C CA . VAL A 1 111 ? -12.040 10.906 0.767 1.00 95.12 111 VAL A CA 1
ATOM 850 C C . VAL A 1 111 ? -11.818 9.669 1.635 1.00 95.12 111 VAL A C 1
ATOM 852 O O . VAL A 1 111 ? -12.431 9.582 2.692 1.00 95.12 111 VAL A O 1
ATOM 855 N N . LEU A 1 112 ? -10.896 8.776 1.255 1.00 94.50 112 LEU A N 1
ATOM 856 C CA . LEU A 1 112 ? -10.494 7.618 2.065 1.00 94.50 112 LEU A CA 1
ATOM 857 C C . LEU A 1 112 ? -10.095 8.054 3.479 1.00 94.50 112 LEU A C 1
ATOM 859 O O . LEU A 1 112 ? -10.665 7.575 4.456 1.00 94.50 112 LEU A O 1
ATOM 863 N N . LYS A 1 113 ? -9.224 9.061 3.588 1.00 94.62 113 LYS A N 1
ATOM 864 C CA . LYS A 1 113 ? -8.794 9.616 4.874 1.00 94.62 113 LYS A CA 1
ATOM 865 C C . LYS A 1 113 ? -9.950 10.206 5.680 1.00 94.62 113 LYS A C 1
ATOM 867 O O . LYS A 1 113 ? -10.042 9.980 6.879 1.00 94.62 113 LYS A O 1
ATOM 872 N N . SER A 1 114 ? -10.876 10.918 5.034 1.00 95.62 114 SER A N 1
ATOM 873 C CA . SER A 1 114 ? -12.059 11.485 5.706 1.00 95.62 114 SER A CA 1
ATOM 874 C C . SER A 1 114 ? -13.030 10.426 6.244 1.00 95.62 114 SER A C 1
ATOM 876 O O . SER A 1 114 ? -13.852 10.731 7.106 1.00 95.62 114 SER A O 1
ATOM 878 N N . LYS A 1 115 ? -12.934 9.193 5.733 1.00 95.69 115 LYS A N 1
ATOM 879 C CA . LYS A 1 115 ? -13.713 8.027 6.160 1.00 95.69 115 LYS A CA 1
ATOM 880 C C . LYS A 1 115 ? -12.972 7.157 7.179 1.00 95.69 115 LYS A C 1
ATOM 882 O O . LYS A 1 115 ? -13.456 6.079 7.490 1.00 95.69 115 LYS A O 1
ATOM 887 N N . GLY A 1 116 ? -11.827 7.613 7.693 1.00 94.94 116 GLY A N 1
ATOM 888 C CA . GLY A 1 116 ? -11.016 6.838 8.631 1.00 94.94 116 GLY A CA 1
ATOM 889 C C . GLY A 1 116 ? -10.207 5.734 7.951 1.00 94.94 116 GLY A C 1
ATOM 890 O O . GLY A 1 116 ? -10.006 4.681 8.539 1.00 94.94 116 GLY A O 1
ATOM 891 N N . GLY A 1 117 ? -9.787 5.930 6.697 1.00 95.62 117 GLY A N 1
ATOM 892 C CA . GLY A 1 117 ? -8.889 5.024 5.980 1.00 95.62 117 GLY A CA 1
ATOM 893 C C . GLY A 1 117 ? -7.550 5.686 5.665 1.00 95.62 117 GLY A C 1
ATOM 894 O O . GLY A 1 117 ? -7.475 6.568 4.807 1.00 95.62 117 GLY A O 1
ATOM 895 N N . ASN A 1 118 ? -6.479 5.229 6.307 1.00 96.38 118 ASN A N 1
ATOM 896 C CA . ASN A 1 118 ? -5.109 5.590 5.963 1.00 96.38 118 ASN A CA 1
ATOM 897 C C . ASN A 1 118 ? -4.642 4.752 4.773 1.00 96.38 118 ASN A C 1
ATOM 899 O O . ASN A 1 118 ? -4.764 3.534 4.785 1.00 96.38 118 ASN A O 1
ATOM 903 N N . LEU A 1 119 ? -4.107 5.395 3.738 1.00 96.62 119 LEU A N 1
ATOM 904 C CA . LEU A 1 119 ? -3.602 4.721 2.542 1.00 96.62 119 LEU A CA 1
ATOM 905 C C . LEU A 1 119 ? -2.073 4.657 2.577 1.00 96.62 119 LEU A C 1
ATOM 907 O O . LEU A 1 119 ? -1.420 5.644 2.900 1.00 96.62 119 LEU A O 1
ATOM 911 N N . VAL A 1 120 ? -1.510 3.515 2.189 1.00 96.88 120 VAL A N 1
ATOM 912 C CA . VAL A 1 120 ? -0.074 3.326 1.970 1.00 96.88 120 VAL A CA 1
ATOM 913 C C . VAL A 1 120 ? 0.170 2.444 0.746 1.00 96.88 120 VAL A C 1
ATOM 915 O O . VAL A 1 120 ? -0.551 1.471 0.512 1.00 96.88 120 VAL A O 1
ATOM 918 N N . ALA A 1 121 ? 1.195 2.769 -0.041 1.00 96.19 121 ALA A N 1
ATOM 919 C CA . ALA A 1 121 ? 1.663 1.922 -1.136 1.00 96.19 121 ALA A CA 1
ATOM 920 C C . ALA A 1 121 ? 3.012 1.281 -0.792 1.00 96.19 121 ALA A C 1
ATOM 922 O O . ALA A 1 121 ? 3.862 1.931 -0.193 1.00 96.19 121 ALA A O 1
ATOM 923 N N . ILE A 1 122 ? 3.221 0.024 -1.184 1.00 95.88 122 ILE A N 1
ATOM 924 C CA . ILE A 1 122 ? 4.442 -0.743 -0.896 1.00 95.88 122 ILE A CA 1
ATOM 925 C C . ILE A 1 122 ? 4.989 -1.347 -2.193 1.00 95.88 122 ILE A C 1
ATOM 927 O O . ILE A 1 122 ? 4.231 -1.885 -3.003 1.00 95.88 122 ILE A O 1
ATOM 931 N N . THR A 1 123 ? 6.303 -1.252 -2.394 1.00 93.44 123 THR A N 1
ATOM 932 C CA . THR A 1 123 ? 7.019 -1.784 -3.565 1.00 93.44 123 THR A CA 1
ATOM 933 C C . THR A 1 123 ? 8.391 -2.336 -3.172 1.00 93.44 123 THR A C 1
ATOM 935 O O . THR A 1 123 ? 8.992 -1.809 -2.234 1.00 93.44 123 THR A O 1
ATOM 938 N N . PRO A 1 124 ? 8.934 -3.341 -3.885 1.00 91.38 124 PRO A N 1
ATOM 939 C CA . PRO A 1 124 ? 10.316 -3.790 -3.693 1.00 91.38 124 PRO A CA 1
ATOM 940 C C . PRO A 1 124 ? 11.360 -2.800 -4.227 1.00 91.38 124 PRO A C 1
ATOM 942 O O . PRO A 1 124 ? 12.567 -3.000 -4.078 1.00 91.38 124 PRO A O 1
ATOM 945 N N . GLU A 1 125 ? 10.928 -1.726 -4.886 1.00 88.81 125 GLU A N 1
ATOM 946 C CA . GLU A 1 125 ? 11.845 -0.727 -5.408 1.00 88.81 125 GLU A CA 1
ATOM 947 C C . GLU A 1 125 ? 12.524 0.097 -4.315 1.00 88.81 125 GLU A C 1
ATOM 949 O O . GLU A 1 125 ? 11.934 0.439 -3.290 1.00 88.81 125 GLU A O 1
ATOM 954 N N . LEU A 1 126 ? 13.766 0.487 -4.596 1.00 85.56 126 LEU A N 1
ATOM 955 C CA . LEU A 1 126 ? 14.571 1.346 -3.737 1.00 85.56 126 LEU A CA 1
ATOM 956 C C . LEU A 1 126 ? 13.977 2.765 -3.582 1.00 85.56 126 LEU A C 1
ATOM 958 O O . LEU A 1 126 ? 13.242 3.233 -4.460 1.00 85.56 126 LEU A O 1
ATOM 962 N N . PRO A 1 127 ? 14.357 3.506 -2.518 1.00 81.75 127 PRO A N 1
ATOM 963 C CA . PRO A 1 127 ? 13.774 4.814 -2.209 1.00 81.75 127 PRO A CA 1
ATOM 964 C C . PRO A 1 127 ? 13.901 5.877 -3.311 1.00 81.75 127 PRO A C 1
ATOM 966 O O . PRO A 1 127 ? 13.078 6.778 -3.418 1.00 81.75 127 PRO A O 1
ATOM 969 N N . ASN A 1 128 ? 14.916 5.785 -4.174 1.00 80.50 128 ASN A N 1
ATOM 970 C CA . ASN A 1 128 ? 15.074 6.687 -5.319 1.00 80.50 128 ASN A CA 1
ATOM 971 C C . ASN A 1 128 ? 13.918 6.559 -6.333 1.00 80.50 128 ASN A C 1
ATOM 973 O O . ASN A 1 128 ? 13.458 7.559 -6.895 1.00 80.50 128 ASN A O 1
ATOM 977 N N . ASN A 1 129 ? 13.434 5.338 -6.553 1.00 77.88 129 ASN A N 1
ATOM 978 C CA . ASN A 1 129 ? 12.330 5.067 -7.464 1.00 77.88 129 ASN A CA 1
ATOM 979 C C . ASN A 1 129 ? 10.993 5.403 -6.799 1.00 77.88 129 ASN A C 1
ATOM 981 O O . ASN A 1 129 ? 10.141 6.023 -7.434 1.00 77.88 129 ASN A O 1
ATOM 985 N N . THR A 1 130 ? 10.831 5.106 -5.504 1.00 77.62 130 THR A N 1
ATOM 986 C CA . THR A 1 130 ? 9.623 5.506 -4.763 1.00 77.62 130 THR A CA 1
ATOM 987 C C . THR A 1 130 ? 9.499 7.024 -4.652 1.00 77.62 130 THR A C 1
ATOM 989 O O . THR A 1 130 ? 8.409 7.556 -4.828 1.00 77.62 130 THR A O 1
ATOM 992 N N . TRP A 1 131 ? 10.608 7.753 -4.500 1.00 75.25 131 TRP A N 1
ATOM 993 C CA . TRP A 1 131 ? 10.634 9.216 -4.589 1.00 75.25 131 TRP A CA 1
ATOM 994 C C . TRP A 1 131 ? 10.177 9.727 -5.954 1.00 75.25 131 TRP A C 1
ATOM 996 O O . TRP A 1 131 ? 9.339 10.624 -6.042 1.00 75.25 131 TRP A O 1
ATOM 1006 N N . THR A 1 132 ? 10.687 9.123 -7.028 1.00 78.88 132 THR A N 1
ATOM 1007 C CA . THR A 1 132 ? 10.280 9.458 -8.398 1.00 78.88 132 THR A CA 1
ATOM 1008 C C . THR A 1 132 ? 8.781 9.229 -8.600 1.00 78.88 132 THR A C 1
ATOM 1010 O O . THR A 1 132 ? 8.105 10.080 -9.176 1.00 78.88 132 THR A O 1
ATOM 1013 N N . MET A 1 133 ? 8.252 8.119 -8.086 1.00 79.38 133 MET A N 1
ATOM 1014 C CA . MET A 1 133 ? 6.828 7.791 -8.114 1.00 79.38 133 MET A CA 1
ATOM 1015 C C . MET A 1 133 ? 5.987 8.841 -7.373 1.00 79.38 133 MET A C 1
ATOM 1017 O O . MET A 1 133 ? 5.031 9.374 -7.940 1.00 79.38 133 MET A O 1
ATOM 1021 N N . THR A 1 134 ? 6.375 9.183 -6.141 1.00 80.12 134 THR A N 1
ATOM 1022 C CA . THR A 1 134 ? 5.708 10.204 -5.321 1.00 80.12 134 THR A CA 1
ATOM 1023 C C . THR A 1 134 ? 5.673 11.555 -6.027 1.00 80.12 134 THR A C 1
ATOM 1025 O O . THR A 1 134 ? 4.624 12.189 -6.072 1.00 80.12 134 THR A O 1
ATOM 1028 N N . GLN A 1 135 ? 6.786 11.981 -6.630 1.00 81.50 135 GLN A N 1
ATOM 1029 C CA . GLN A 1 135 ? 6.852 13.259 -7.341 1.00 81.50 135 GLN A CA 1
ATOM 1030 C C . GLN A 1 135 ? 6.040 13.265 -8.639 1.00 81.50 135 GLN A C 1
ATOM 1032 O O . GLN A 1 135 ? 5.294 14.208 -8.880 1.00 81.50 135 GLN A O 1
ATOM 1037 N N . LYS A 1 136 ? 6.164 12.228 -9.479 1.00 81.00 136 LYS A N 1
ATOM 1038 C CA . LYS A 1 136 ? 5.474 12.161 -10.781 1.00 81.00 136 LYS A CA 1
ATOM 1039 C C . LYS A 1 136 ? 3.954 12.142 -10.649 1.00 81.00 136 LYS A C 1
ATOM 1041 O O . LYS A 1 136 ? 3.265 12.630 -11.541 1.00 81.00 136 LYS A O 1
ATOM 1046 N N . HIS A 1 137 ? 3.450 11.541 -9.576 1.00 83.56 137 HIS A N 1
ATOM 1047 C CA . HIS A 1 137 ? 2.019 11.362 -9.350 1.00 83.56 137 HIS A CA 1
ATOM 1048 C C . HIS A 1 137 ? 1.458 12.246 -8.236 1.00 83.56 137 HIS A C 1
ATOM 1050 O O . HIS A 1 137 ? 0.284 12.091 -7.907 1.00 83.56 137 HIS A O 1
ATOM 1056 N N . GLU A 1 138 ? 2.276 13.149 -7.683 1.00 89.06 138 GLU A N 1
ATOM 1057 C CA . GLU A 1 138 ? 1.897 14.062 -6.597 1.00 89.06 138 GLU A CA 1
ATOM 1058 C C . GLU A 1 138 ? 1.207 13.305 -5.450 1.00 89.06 138 GLU A C 1
ATOM 1060 O O . GLU A 1 138 ? 0.126 13.672 -4.992 1.00 89.06 138 GLU A O 1
ATOM 1065 N N . LEU A 1 139 ? 1.801 12.177 -5.042 1.00 90.75 139 LEU A N 1
ATOM 1066 C CA . LEU A 1 139 ? 1.203 11.302 -4.037 1.00 90.75 139 LEU A CA 1
ATOM 1067 C C . LEU A 1 139 ? 1.264 11.970 -2.663 1.00 90.75 139 LEU A C 1
ATOM 1069 O O . LEU A 1 139 ? 2.335 12.344 -2.189 1.00 90.75 139 LEU A O 1
ATOM 1073 N N . GLU A 1 140 ? 0.110 12.072 -2.010 1.00 92.81 140 GLU A N 1
ATOM 1074 C CA . GLU A 1 140 ? -0.030 12.676 -0.675 1.00 92.81 140 GLU A CA 1
ATOM 1075 C C . GLU A 1 140 ? -0.119 11.619 0.439 1.00 92.81 140 GLU A C 1
ATOM 1077 O O . GLU A 1 140 ? -0.383 11.930 1.602 1.00 92.81 140 GLU A O 1
ATOM 1082 N N . PHE A 1 141 ? 0.118 10.357 0.085 1.00 93.62 141 PHE A N 1
ATOM 1083 C CA . PHE A 1 141 ? 0.198 9.227 1.001 1.00 93.62 141 PHE A CA 1
ATOM 1084 C C . PHE A 1 141 ? 1.568 8.535 0.908 1.00 93.62 141 PHE A C 1
ATOM 1086 O O . PHE A 1 141 ? 2.236 8.632 -0.126 1.00 93.62 141 PHE A O 1
ATOM 1093 N N . PRO A 1 142 ? 2.012 7.827 1.965 1.00 94.19 142 PRO A N 1
ATOM 1094 C CA . PRO A 1 142 ? 3.340 7.227 1.984 1.00 94.19 142 PRO A CA 1
ATOM 1095 C C . PRO A 1 142 ? 3.510 6.124 0.930 1.00 94.19 142 PRO A C 1
ATOM 1097 O O . PRO A 1 142 ? 2.638 5.270 0.742 1.00 94.19 142 PRO A O 1
ATOM 1100 N N . VAL A 1 143 ? 4.681 6.117 0.290 1.00 95.31 143 VAL A N 1
ATOM 1101 C CA . VAL A 1 143 ? 5.169 5.021 -0.555 1.00 95.31 143 VAL A CA 1
ATOM 1102 C C . VAL A 1 143 ? 6.376 4.409 0.142 1.00 95.31 143 VAL A C 1
ATOM 1104 O O . VAL A 1 143 ? 7.377 5.097 0.348 1.00 95.31 143 VAL A O 1
ATOM 1107 N N . LEU A 1 144 ? 6.267 3.138 0.520 1.00 95.88 144 LEU A N 1
ATOM 1108 C CA . LEU A 1 144 ? 7.264 2.411 1.295 1.00 95.88 144 LEU A CA 1
ATOM 1109 C C . LEU A 1 144 ? 8.038 1.420 0.424 1.00 95.88 144 LEU A C 1
ATOM 1111 O O . LEU A 1 144 ? 7.493 0.821 -0.506 1.00 95.88 144 LEU A O 1
ATOM 1115 N N . THR A 1 145 ? 9.303 1.226 0.774 1.00 94.62 145 THR A N 1
ATOM 1116 C CA . THR A 1 145 ? 10.200 0.248 0.162 1.00 94.62 145 THR A CA 1
ATOM 1117 C C . THR A 1 145 ? 10.259 -1.021 1.013 1.00 94.62 145 THR A C 1
ATOM 1119 O O . THR A 1 145 ? 10.742 -0.981 2.145 1.00 94.62 145 THR A O 1
ATOM 1122 N N . ASP A 1 146 ? 9.836 -2.145 0.437 1.00 94.44 146 ASP A N 1
ATOM 1123 C CA . ASP A 1 146 ? 10.033 -3.516 0.932 1.00 94.44 146 ASP A CA 1
ATOM 1124 C C . ASP A 1 146 ? 11.097 -4.221 0.076 1.00 94.44 146 ASP A C 1
ATOM 1126 O O . ASP A 1 146 ? 10.803 -5.157 -0.660 1.00 94.44 146 ASP A O 1
ATOM 1130 N N . HIS A 1 147 ? 12.330 -3.696 0.098 1.00 89.31 147 HIS A N 1
ATOM 1131 C CA . HIS A 1 147 ? 13.372 -4.010 -0.893 1.00 89.31 147 HIS A CA 1
ATOM 1132 C C . HIS A 1 147 ? 13.619 -5.512 -1.094 1.00 89.31 147 HIS A C 1
ATOM 1134 O O . HIS A 1 147 ? 13.771 -5.966 -2.227 1.00 89.31 147 HIS A O 1
ATOM 1140 N N . ASP A 1 148 ? 13.626 -6.263 0.004 1.00 87.56 148 ASP A N 1
ATOM 1141 C CA . ASP A 1 148 ? 13.904 -7.696 0.020 1.00 87.56 148 ASP A CA 1
ATOM 1142 C C . ASP A 1 148 ? 12.622 -8.547 0.036 1.00 87.56 148 ASP A C 1
ATOM 1144 O O . ASP A 1 148 ? 12.712 -9.756 0.252 1.00 87.56 148 ASP A O 1
ATOM 1148 N N . ASN A 1 149 ? 11.440 -7.944 -0.160 1.00 90.44 149 ASN A N 1
ATOM 1149 C CA . ASN A 1 149 ? 10.116 -8.573 -0.036 1.00 90.44 149 ASN A CA 1
ATOM 1150 C C . ASN A 1 149 ? 9.894 -9.288 1.305 1.00 90.44 149 ASN A C 1
ATOM 1152 O O . ASN A 1 149 ? 9.211 -10.312 1.369 1.00 90.44 149 ASN A O 1
ATOM 1156 N N . GLU A 1 150 ?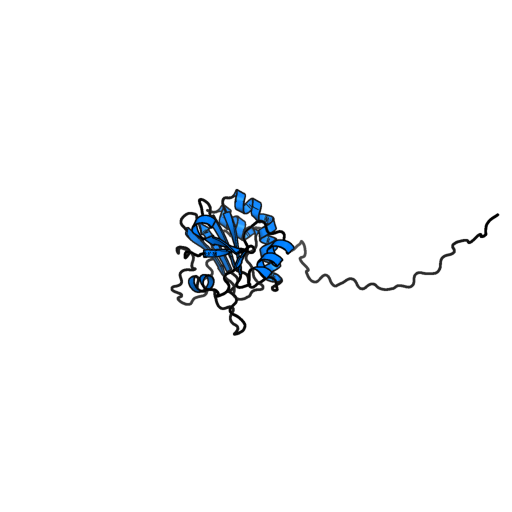 10.493 -8.806 2.393 1.00 91.38 150 GLU A N 1
ATOM 1157 C CA . GLU A 1 150 ? 10.344 -9.445 3.702 1.00 91.38 150 GLU A CA 1
ATOM 1158 C C . GLU A 1 150 ? 8.908 -9.353 4.204 1.00 91.38 150 GLU A C 1
ATOM 1160 O O . GLU A 1 150 ? 8.397 -10.318 4.778 1.00 91.38 150 GLU A O 1
ATOM 1165 N N . PHE A 1 151 ? 8.247 -8.217 3.980 1.00 93.69 151 PHE A N 1
ATOM 1166 C CA . PHE A 1 151 ? 6.854 -8.063 4.369 1.00 93.69 151 PHE A CA 1
ATOM 1167 C C . PHE A 1 151 ? 5.920 -8.795 3.401 1.00 93.69 151 PHE A C 1
ATOM 1169 O O . PHE A 1 151 ? 5.018 -9.502 3.847 1.00 93.69 151 PHE A O 1
ATOM 1176 N N . ALA A 1 152 ? 6.179 -8.726 2.093 1.00 91.25 152 ALA A N 1
ATOM 1177 C CA . ALA A 1 152 ? 5.449 -9.521 1.108 1.00 91.25 152 ALA A CA 1
ATOM 1178 C C . ALA A 1 152 ? 5.525 -11.038 1.395 1.00 91.25 152 ALA A C 1
ATOM 1180 O O . ALA A 1 152 ? 4.500 -11.715 1.316 1.00 91.25 152 ALA A O 1
ATOM 1181 N N . ARG A 1 153 ? 6.685 -11.561 1.828 1.00 88.94 153 ARG A N 1
ATOM 1182 C CA . ARG A 1 153 ? 6.847 -12.961 2.271 1.00 88.94 153 ARG A CA 1
ATOM 1183 C C . ARG A 1 153 ? 6.013 -13.307 3.498 1.00 88.94 153 ARG A C 1
ATOM 1185 O O . ARG A 1 153 ? 5.457 -14.394 3.566 1.00 88.94 153 ARG A O 1
ATOM 1192 N N . GLN A 1 154 ? 5.896 -12.399 4.468 1.00 89.94 154 GLN A N 1
ATOM 1193 C CA . GLN A 1 154 ? 5.040 -12.623 5.646 1.00 89.94 154 GLN A CA 1
ATOM 1194 C C . GLN A 1 154 ? 3.554 -12.735 5.282 1.00 89.94 154 GLN A C 1
ATOM 1196 O O . GLN A 1 154 ? 2.783 -13.339 6.025 1.00 89.94 154 GLN A O 1
ATOM 1201 N N . LEU A 1 155 ? 3.154 -12.144 4.155 1.00 88.88 155 LEU A N 1
ATOM 1202 C CA . LEU A 1 155 ? 1.793 -12.204 3.632 1.00 88.88 155 LEU A CA 1
ATOM 1203 C C . LEU A 1 155 ? 1.578 -13.345 2.623 1.00 88.88 155 LEU A C 1
ATOM 1205 O O . LEU A 1 155 ? 0.432 -13.565 2.238 1.00 88.88 155 LEU A O 1
ATOM 1209 N N . GLY A 1 156 ? 2.637 -14.045 2.196 1.00 86.00 156 GLY A N 1
ATOM 1210 C CA . GLY A 1 156 ? 2.579 -15.092 1.168 1.00 86.00 156 GLY A CA 1
ATOM 1211 C C . GLY A 1 156 ? 2.360 -14.560 -0.256 1.00 86.00 156 GLY A C 1
ATOM 1212 O O . GLY A 1 156 ? 1.732 -15.228 -1.079 1.00 86.00 156 GLY A O 1
ATOM 1213 N N . ILE A 1 157 ? 2.800 -13.328 -0.551 1.00 85.19 157 ILE A N 1
ATOM 1214 C CA . ILE A 1 157 ? 2.536 -12.641 -1.833 1.00 85.19 157 ILE A CA 1
ATOM 1215 C C . ILE A 1 157 ? 3.804 -12.322 -2.637 1.00 85.19 157 ILE A C 1
ATOM 1217 O O . ILE A 1 157 ? 3.759 -11.522 -3.564 1.00 85.19 157 ILE A O 1
ATOM 1221 N N . GLU A 1 158 ? 4.952 -12.907 -2.314 1.00 75.69 158 GLU A N 1
ATOM 1222 C CA . GLU A 1 158 ? 6.267 -12.506 -2.831 1.00 75.69 158 GLU A CA 1
ATOM 1223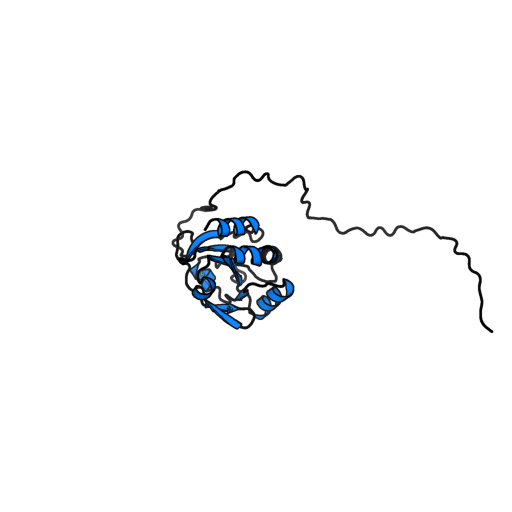 C C . GLU A 1 158 ? 6.595 -12.956 -4.269 1.00 75.69 158 GLU A C 1
ATOM 1225 O O . GLU A 1 158 ? 7.577 -12.478 -4.837 1.00 75.69 158 GLU A O 1
ATOM 1230 N N . ARG A 1 159 ? 5.820 -13.867 -4.885 1.00 68.56 159 ARG A N 1
ATOM 1231 C CA . ARG A 1 159 ? 6.166 -14.442 -6.205 1.00 68.56 159 ARG A CA 1
ATOM 1232 C C . ARG A 1 159 ? 5.116 -14.170 -7.278 1.00 68.56 159 ARG A C 1
ATOM 1234 O O . ARG A 1 159 ? 4.082 -14.827 -7.327 1.00 68.56 159 ARG A O 1
ATOM 1241 N N . ASN A 1 160 ? 5.449 -13.317 -8.246 1.00 62.25 160 ASN A N 1
ATOM 1242 C CA . ASN A 1 160 ? 4.642 -13.097 -9.452 1.00 62.25 160 ASN A CA 1
ATOM 1243 C C . ASN A 1 160 ? 4.892 -14.119 -10.591 1.00 62.25 160 ASN A C 1
ATOM 1245 O O . ASN A 1 160 ? 4.850 -13.765 -11.767 1.00 62.25 160 ASN A O 1
ATOM 1249 N N . GLY A 1 161 ? 5.153 -15.388 -10.260 1.00 52.41 161 GLY A N 1
ATOM 1250 C CA . GLY A 1 161 ? 5.105 -16.500 -11.222 1.00 52.41 161 GLY A CA 1
ATOM 1251 C C . GLY A 1 161 ? 6.167 -16.555 -12.336 1.00 52.41 161 GLY A C 1
ATOM 1252 O O . GLY A 1 161 ? 6.073 -17.455 -13.168 1.00 52.41 161 GLY A O 1
ATOM 1253 N N . ASP A 1 162 ? 7.173 -15.674 -12.363 1.00 50.50 162 ASP A N 1
ATOM 1254 C CA . ASP A 1 162 ? 8.357 -15.814 -13.223 1.00 50.50 162 ASP A CA 1
ATOM 1255 C C . ASP A 1 162 ? 9.668 -15.641 -12.431 1.00 50.50 162 ASP A C 1
ATOM 1257 O O . ASP A 1 162 ? 9.690 -15.062 -11.345 1.00 50.50 162 ASP A O 1
ATOM 1261 N N . ASP A 1 163 ? 10.758 -16.224 -12.938 1.00 50.03 163 ASP A N 1
ATOM 1262 C CA . ASP A 1 163 ? 12.069 -16.266 -12.270 1.00 50.03 163 ASP A CA 1
ATOM 1263 C C . ASP A 1 163 ? 12.847 -14.933 -12.367 1.00 50.03 163 ASP A C 1
ATOM 1265 O O . ASP A 1 163 ? 14.047 -14.885 -12.082 1.00 50.03 163 ASP A O 1
ATOM 1269 N N . SER A 1 164 ? 12.205 -13.840 -12.799 1.00 53.84 164 SER A N 1
ATOM 1270 C CA . SER A 1 164 ? 12.834 -12.524 -12.896 1.00 53.84 164 SER A CA 1
ATOM 1271 C C . SER A 1 164 ? 12.449 -11.670 -11.691 1.00 53.84 164 SER A C 1
ATOM 1273 O O . SER A 1 164 ? 11.277 -11.389 -11.503 1.00 53.84 164 SER A O 1
ATOM 1275 N N . VAL A 1 165 ? 13.450 -11.303 -10.874 1.00 53.59 165 VAL A N 1
ATOM 1276 C CA . VAL A 1 165 ? 13.405 -10.392 -9.705 1.00 53.59 165 VAL A CA 1
ATOM 1277 C C . VAL A 1 165 ? 12.086 -10.441 -8.925 1.00 53.59 165 VAL A C 1
ATOM 1279 O O . VAL A 1 165 ? 11.106 -9.847 -9.354 1.00 53.59 165 VAL A O 1
ATOM 1282 N N . GLU A 1 166 ? 12.097 -11.090 -7.754 1.00 65.50 166 GLU A N 1
ATOM 1283 C CA . GLU A 1 166 ? 10.976 -11.175 -6.804 1.00 65.50 166 GLU A CA 1
ATOM 1284 C C . GLU A 1 166 ? 10.204 -9.846 -6.728 1.00 65.50 166 GLU A C 1
ATOM 1286 O O . GLU A 1 166 ? 10.622 -8.886 -6.089 1.00 65.50 166 GLU A O 1
ATOM 1291 N N . VAL A 1 167 ? 9.095 -9.754 -7.453 1.00 74.69 167 VAL A N 1
ATOM 1292 C CA . VAL A 1 167 ? 8.146 -8.652 -7.340 1.00 74.69 167 VAL A CA 1
ATOM 1293 C C . VAL A 1 167 ? 6.883 -9.227 -6.733 1.00 74.69 167 VAL A C 1
ATOM 1295 O O . VAL A 1 167 ? 6.469 -10.323 -7.134 1.00 74.69 167 VAL A O 1
ATOM 1298 N N . PRO A 1 168 ? 6.251 -8.506 -5.795 1.00 78.25 168 PRO A N 1
ATOM 1299 C CA . PRO A 1 168 ? 5.081 -9.024 -5.130 1.00 78.25 168 PRO A CA 1
ATOM 1300 C C . PRO A 1 168 ? 3.954 -9.189 -6.144 1.00 78.25 168 PRO A C 1
ATOM 1302 O O . PRO A 1 168 ? 3.807 -8.394 -7.086 1.00 78.25 168 PRO A O 1
ATOM 1305 N N . ILE A 1 169 ? 3.128 -10.205 -5.914 1.00 84.44 169 ILE A N 1
ATOM 1306 C CA . ILE A 1 169 ? 1.817 -10.299 -6.529 1.00 84.44 169 ILE A CA 1
ATOM 1307 C C . ILE A 1 169 ? 1.082 -8.994 -6.196 1.00 84.44 169 ILE A C 1
ATOM 1309 O O . ILE A 1 169 ? 0.982 -8.618 -5.024 1.00 84.44 169 ILE A O 1
ATOM 1313 N N . PRO A 1 170 ? 0.575 -8.275 -7.207 1.00 88.44 170 PRO A N 1
ATOM 1314 C CA . PRO A 1 170 ? -0.330 -7.160 -7.010 1.00 88.44 170 PRO A CA 1
ATOM 1315 C C . PRO A 1 170 ? -1.429 -7.473 -6.000 1.00 88.44 170 PRO A C 1
ATOM 1317 O O . PRO A 1 170 ? -2.267 -8.347 -6.228 1.00 88.44 170 PRO A O 1
ATOM 1320 N N . ALA A 1 171 ? -1.435 -6.722 -4.903 1.00 91.38 171 ALA A N 1
ATOM 1321 C CA . ALA A 1 171 ? -2.378 -6.933 -3.821 1.00 91.38 171 ALA A CA 1
ATOM 1322 C C . ALA A 1 171 ? -2.908 -5.611 -3.270 1.00 91.38 171 ALA A C 1
ATOM 1324 O O . ALA A 1 171 ? -2.210 -4.596 -3.253 1.00 91.38 171 ALA A O 1
ATOM 1325 N N . THR A 1 172 ? -4.143 -5.622 -2.788 1.00 94.12 172 THR A N 1
ATOM 1326 C CA . THR A 1 172 ? -4.721 -4.533 -2.005 1.00 94.12 172 THR A CA 1
ATOM 1327 C C . THR A 1 172 ? -5.441 -5.120 -0.805 1.00 94.12 172 THR A C 1
ATOM 1329 O O . THR A 1 172 ? -6.314 -5.972 -0.966 1.00 94.12 172 THR A O 1
ATOM 1332 N N . LEU A 1 173 ? -5.071 -4.666 0.387 1.00 94.94 173 LEU A N 1
ATOM 1333 C CA . LEU A 1 173 ? -5.612 -5.135 1.655 1.00 94.94 173 LEU A CA 1
ATOM 1334 C C . LEU A 1 173 ? -6.299 -3.984 2.375 1.00 94.94 173 LEU A C 1
ATOM 1336 O O . LEU A 1 173 ? -5.744 -2.888 2.436 1.00 94.94 173 LEU A O 1
ATOM 1340 N N . LEU A 1 174 ? -7.462 -4.253 2.963 1.00 96.44 174 LEU A N 1
ATOM 1341 C CA 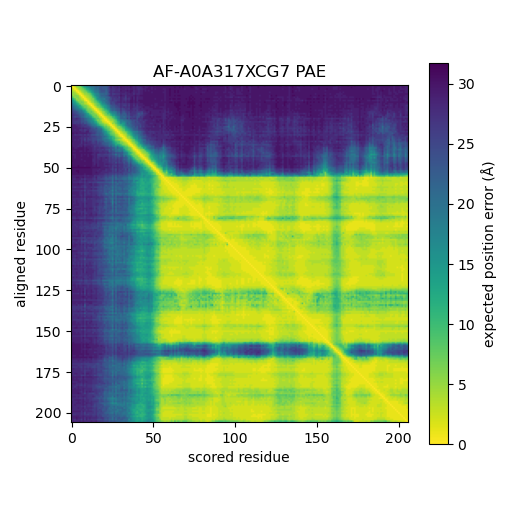. LEU A 1 174 ? -8.051 -3.391 3.982 1.00 96.44 174 LEU A CA 1
ATOM 1342 C C . LEU A 1 174 ? -7.905 -4.061 5.341 1.00 96.44 174 LEU A C 1
ATOM 1344 O O . LEU A 1 174 ? -8.348 -5.195 5.523 1.00 96.44 174 LEU A O 1
ATOM 1348 N N . VAL A 1 175 ? -7.320 -3.338 6.284 1.00 96.56 175 VAL A N 1
ATOM 1349 C CA . VAL A 1 175 ? -7.104 -3.756 7.666 1.00 96.56 175 VAL A CA 1
ATOM 1350 C C . VAL A 1 175 ? -7.901 -2.822 8.564 1.00 96.56 175 VAL A C 1
ATOM 1352 O O . VAL A 1 175 ? -7.799 -1.607 8.420 1.00 96.56 175 VAL A O 1
ATOM 1355 N N . ASP A 1 176 ? -8.722 -3.363 9.457 1.00 96.12 176 ASP A N 1
ATOM 1356 C CA . ASP A 1 176 ? -9.477 -2.538 10.401 1.00 96.12 176 ASP A CA 1
ATOM 1357 C C . ASP A 1 176 ? -8.617 -2.057 11.576 1.00 96.12 176 ASP A C 1
ATOM 1359 O O . ASP A 1 176 ? -7.481 -2.492 11.756 1.00 96.12 176 ASP A O 1
ATOM 1363 N N . LYS A 1 177 ? -9.187 -1.191 12.418 1.00 94.94 177 LYS A N 1
ATOM 1364 C CA . LYS A 1 177 ? -8.535 -0.628 13.612 1.00 94.94 177 LYS A CA 1
ATOM 1365 C C . LYS A 1 177 ? -8.056 -1.659 14.648 1.00 94.94 177 LYS A C 1
ATOM 1367 O O . LYS A 1 177 ? -7.217 -1.329 15.480 1.00 94.94 177 LYS A O 1
ATOM 1372 N N . ASP A 1 178 ? -8.589 -2.881 14.622 1.00 94.69 178 ASP A N 1
ATOM 1373 C CA . ASP A 1 178 ? -8.161 -3.973 15.504 1.00 94.69 178 ASP A CA 1
ATOM 1374 C C . ASP A 1 178 ? -6.979 -4.749 14.875 1.00 94.69 178 ASP A C 1
ATOM 1376 O O . ASP A 1 178 ? -6.429 -5.686 15.458 1.00 94.69 178 ASP A O 1
ATOM 1380 N N . GLY A 1 179 ? -6.547 -4.326 13.683 1.00 94.56 179 GLY A N 1
ATOM 1381 C CA . GLY A 1 179 ? -5.458 -4.893 12.905 1.00 94.56 179 GLY A CA 1
ATOM 1382 C C . GLY A 1 179 ? -5.856 -6.163 12.154 1.00 94.56 179 GLY A C 1
ATOM 1383 O O . GLY A 1 179 ? -4.976 -6.937 11.776 1.00 94.56 179 GLY A O 1
ATOM 1384 N N . ILE A 1 180 ? -7.155 -6.388 11.939 1.00 94.62 180 ILE A N 1
ATOM 1385 C CA . ILE A 1 180 ? -7.689 -7.554 11.235 1.00 94.62 180 ILE A CA 1
ATOM 1386 C C . ILE A 1 180 ? -7.866 -7.236 9.753 1.00 94.62 180 ILE A C 1
ATOM 1388 O O . ILE A 1 180 ? -8.514 -6.256 9.384 1.00 94.62 180 ILE A O 1
ATOM 1392 N N . VAL A 1 181 ? -7.346 -8.100 8.882 1.00 94.69 181 VAL A N 1
ATOM 1393 C CA . VAL A 1 181 ? -7.562 -8.012 7.433 1.00 94.69 181 VAL A CA 1
ATOM 1394 C C . VAL A 1 181 ? -9.042 -8.276 7.135 1.00 94.69 181 VAL A C 1
ATOM 1396 O O . VAL A 1 181 ? -9.541 -9.379 7.343 1.00 94.69 181 VAL A O 1
ATOM 1399 N N . ARG A 1 182 ? -9.773 -7.274 6.644 1.00 93.81 182 ARG A N 1
ATOM 1400 C CA . ARG A 1 182 ? -11.204 -7.375 6.300 1.00 93.81 182 ARG A CA 1
ATOM 1401 C C . ARG A 1 182 ? -11.443 -7.661 4.828 1.00 93.81 182 ARG A C 1
ATOM 1403 O O . ARG A 1 182 ? -12.376 -8.388 4.494 1.00 93.81 182 ARG A O 1
ATOM 1410 N N . ASN A 1 183 ? -10.576 -7.151 3.958 1.00 94.31 183 ASN A N 1
ATOM 1411 C CA . ASN A 1 183 ? -10.647 -7.387 2.523 1.00 94.31 183 ASN A CA 1
ATOM 1412 C C . ASN A 1 183 ? -9.252 -7.632 1.959 1.00 94.31 183 ASN A C 1
ATOM 1414 O O . ASN A 1 183 ? -8.284 -7.006 2.386 1.00 94.31 183 ASN A O 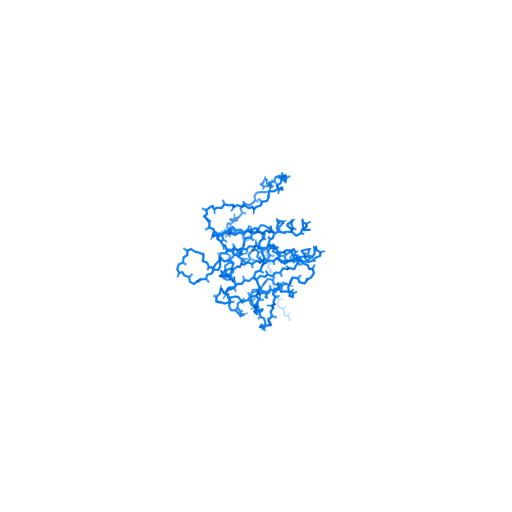1
ATOM 1418 N N . LEU A 1 184 ? -9.182 -8.514 0.966 1.00 91.94 184 LEU A N 1
ATOM 1419 C CA . LEU A 1 184 ? -7.986 -8.802 0.191 1.00 91.94 184 LEU A CA 1
ATOM 1420 C C . LEU A 1 184 ? -8.391 -8.923 -1.276 1.00 91.94 184 LEU A C 1
ATOM 1422 O O . LEU A 1 184 ? -9.251 -9.727 -1.627 1.00 91.94 184 LEU A O 1
ATOM 1426 N N . PHE A 1 185 ? -7.743 -8.146 -2.131 1.00 91.38 185 PHE A N 1
ATOM 1427 C CA . PHE A 1 185 ? -7.693 -8.399 -3.563 1.00 91.38 185 PHE A CA 1
ATOM 1428 C C . PHE A 1 185 ? -6.264 -8.791 -3.913 1.00 91.38 185 PHE A C 1
ATOM 1430 O O . PHE A 1 185 ? -5.348 -8.031 -3.617 1.00 91.38 185 PHE A O 1
ATOM 1437 N N . LEU A 1 186 ? -6.081 -9.953 -4.532 1.00 87.94 186 LEU A N 1
ATOM 1438 C CA . LEU A 1 186 ? -4.786 -10.484 -4.941 1.00 87.94 186 LEU A CA 1
ATOM 1439 C C . LEU A 1 186 ? -4.932 -11.088 -6.336 1.00 87.94 186 LEU A C 1
ATOM 1441 O O . LEU A 1 186 ? -5.748 -11.986 -6.523 1.00 87.94 186 LEU A O 1
ATOM 1445 N N . GLU A 1 187 ? -4.150 -10.603 -7.301 1.00 84.44 187 GLU A N 1
ATOM 1446 C CA . GLU A 1 187 ? -4.196 -11.112 -8.672 1.00 84.44 187 GLU A CA 1
ATOM 1447 C C . GLU A 1 187 ? -2.780 -11.224 -9.276 1.00 84.44 187 GLU A C 1
ATOM 1449 O O . GLU A 1 187 ? -2.107 -10.204 -9.447 1.00 84.44 187 GLU A O 1
ATOM 1454 N N . PRO A 1 188 ? -2.337 -12.437 -9.667 1.00 80.50 188 PRO A N 1
ATOM 1455 C CA . PRO A 1 188 ? -1.070 -12.642 -10.386 1.00 80.50 188 PRO A CA 1
ATOM 1456 C C . PRO A 1 188 ? -1.034 -11.984 -11.774 1.00 80.50 188 PRO A C 1
ATOM 1458 O O . PRO A 1 188 ? 0.011 -11.549 -12.260 1.00 80.50 188 PRO A O 1
ATOM 1461 N N . ASP A 1 189 ? -2.189 -11.886 -12.433 1.00 80.50 189 ASP A N 1
ATOM 1462 C CA . ASP A 1 189 ? -2.353 -11.067 -13.626 1.00 80.50 189 ASP A CA 1
ATOM 1463 C C . ASP A 1 189 ? -2.279 -9.572 -13.264 1.00 80.50 189 ASP A C 1
ATOM 1465 O O . ASP A 1 189 ? -3.266 -8.927 -12.903 1.00 80.50 189 ASP A O 1
ATOM 1469 N N . TYR A 1 190 ? -1.081 -9.000 -13.404 1.00 77.94 190 TYR A N 1
ATOM 1470 C CA . TYR A 1 190 ? -0.790 -7.617 -13.026 1.00 77.94 190 TYR A CA 1
ATOM 1471 C C . TYR A 1 190 ? -1.562 -6.546 -13.809 1.00 77.94 190 TYR A C 1
ATOM 1473 O O . TYR A 1 190 ? -1.502 -5.367 -13.426 1.00 77.94 190 TYR A O 1
ATOM 1481 N N . TYR A 1 191 ? -2.259 -6.930 -14.884 1.00 80.62 191 TYR A N 1
ATOM 1482 C CA . TYR A 1 191 ? -3.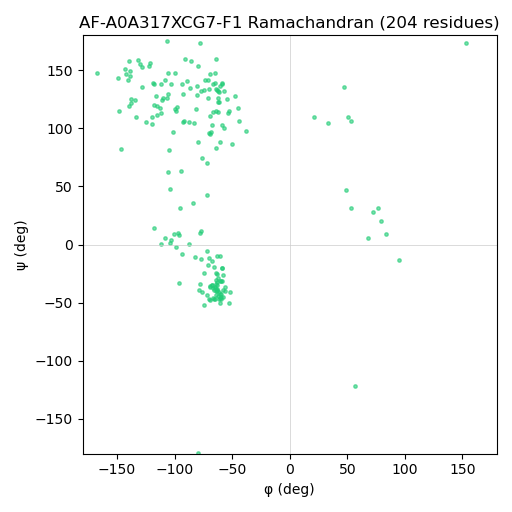172 -6.060 -15.619 1.00 80.62 191 TYR A CA 1
ATOM 1483 C C . TYR A 1 191 ? -4.481 -5.825 -14.860 1.00 80.62 191 TYR A C 1
ATOM 1485 O O . TYR A 1 191 ? -5.120 -4.792 -15.077 1.00 80.62 191 TYR A O 1
ATOM 1493 N N . LYS A 1 192 ? -4.885 -6.731 -13.958 1.00 83.06 192 LYS A N 1
ATOM 1494 C CA . LYS A 1 192 ? -6.094 -6.538 -13.152 1.00 83.06 192 LYS A CA 1
ATOM 1495 C C . LYS A 1 192 ? -5.757 -5.892 -11.819 1.00 83.06 192 LYS A C 1
ATOM 1497 O O . LYS A 1 192 ? -4.774 -6.207 -11.153 1.00 83.06 192 LYS A O 1
ATOM 1502 N N . ARG A 1 193 ? -6.611 -4.952 -11.433 1.00 84.75 193 ARG A N 1
ATOM 1503 C CA . ARG A 1 193 ? -6.497 -4.166 -10.209 1.00 84.75 193 ARG A CA 1
ATOM 1504 C C . ARG A 1 193 ? -7.886 -3.955 -9.643 1.00 84.75 193 ARG A C 1
ATOM 1506 O O . ARG A 1 193 ? -8.844 -3.803 -10.403 1.00 84.75 193 ARG A O 1
ATOM 1513 N N . VAL A 1 194 ? -7.988 -3.908 -8.321 1.00 89.69 194 VAL A N 1
ATOM 1514 C CA . VAL A 1 194 ? -9.226 -3.478 -7.676 1.00 89.69 194 VAL A CA 1
ATOM 1515 C C . VAL A 1 194 ? -9.496 -2.011 -8.032 1.00 89.69 194 VAL A C 1
ATOM 1517 O O . VAL A 1 194 ? -8.595 -1.171 -8.016 1.00 89.69 194 VAL A O 1
ATOM 1520 N N . GLY A 1 195 ? -10.736 -1.699 -8.405 1.00 89.31 195 GLY A N 1
ATOM 1521 C CA . GLY A 1 195 ? -11.132 -0.331 -8.732 1.00 89.31 195 GLY A CA 1
ATOM 1522 C C . GLY A 1 195 ? -11.182 0.554 -7.485 1.00 89.31 195 GLY A C 1
ATOM 1523 O O . GLY A 1 195 ? -11.659 0.125 -6.436 1.00 89.31 195 GLY A O 1
ATOM 1524 N N . SER A 1 196 ? -10.761 1.816 -7.596 1.00 91.25 196 SER A N 1
ATOM 1525 C CA . SER A 1 196 ? -10.700 2.739 -6.448 1.00 91.25 196 SER A CA 1
ATOM 1526 C C . SER A 1 196 ? -12.056 2.950 -5.755 1.00 91.25 196 SER A C 1
ATOM 1528 O O . SER A 1 196 ? -12.097 3.118 -4.542 1.00 91.25 196 SER A O 1
ATOM 1530 N N . MET A 1 197 ? -13.171 2.883 -6.494 1.00 89.69 197 MET A N 1
ATOM 1531 C CA . MET A 1 197 ? -14.524 2.952 -5.916 1.00 89.69 197 MET A CA 1
ATOM 1532 C C . MET A 1 197 ? -14.872 1.725 -5.065 1.00 89.69 197 MET A C 1
ATOM 1534 O O . MET A 1 197 ? -15.554 1.866 -4.056 1.00 89.69 197 MET A O 1
ATOM 1538 N N . VAL A 1 198 ? -14.398 0.536 -5.448 1.00 92.81 198 VAL A N 1
ATOM 1539 C CA . VAL A 1 198 ? -14.599 -0.693 -4.663 1.00 92.81 198 VAL A CA 1
ATOM 1540 C C . VAL A 1 198 ? -13.840 -0.583 -3.346 1.00 92.81 198 VAL A C 1
ATOM 1542 O O . VAL A 1 198 ? -14.405 -0.831 -2.287 1.00 92.81 198 VAL A O 1
ATOM 1545 N N . VAL A 1 199 ? -12.586 -0.129 -3.412 1.00 91.88 199 VAL A N 1
ATOM 1546 C CA . VAL A 1 199 ? -11.744 0.096 -2.233 1.00 91.88 199 VAL A CA 1
ATOM 1547 C C . VAL A 1 199 ? -12.349 1.136 -1.289 1.00 91.88 199 VAL A C 1
ATOM 1549 O O . VAL A 1 199 ? -12.374 0.923 -0.080 1.00 91.88 199 VAL A O 1
ATOM 1552 N N . LEU A 1 200 ? -12.878 2.239 -1.827 1.00 91.75 200 LEU A N 1
ATOM 1553 C CA . LEU A 1 200 ? -13.605 3.223 -1.027 1.00 91.75 200 LEU A CA 1
ATOM 1554 C C . LEU A 1 200 ? -14.819 2.590 -0.335 1.00 91.75 200 LEU A C 1
ATOM 1556 O O . LEU A 1 200 ? -14.994 2.781 0.864 1.00 91.75 200 LEU A O 1
ATOM 1560 N N . GLY A 1 201 ? -15.604 1.791 -1.060 1.00 93.00 201 GLY A N 1
ATOM 1561 C CA . GLY A 1 201 ? -16.747 1.077 -0.494 1.00 93.00 201 GLY A CA 1
ATOM 1562 C C . GLY A 1 201 ? -16.369 0.100 0.624 1.00 93.00 201 GLY A C 1
ATOM 1563 O O . GLY A 1 201 ? -17.152 -0.078 1.550 1.00 93.00 201 GLY A O 1
ATOM 1564 N N . TRP A 1 202 ? -15.173 -0.499 0.583 1.00 95.12 202 TRP A N 1
ATOM 1565 C CA . TRP A 1 202 ? -14.680 -1.319 1.692 1.00 95.12 202 TRP A CA 1
ATOM 1566 C C . TRP A 1 202 ? -14.448 -0.490 2.958 1.00 95.12 202 TRP A C 1
ATOM 1568 O O . TRP A 1 202 ? -14.901 -0.888 4.025 1.00 95.12 202 TRP A O 1
ATOM 1578 N N . VAL A 1 203 ? -13.788 0.669 2.840 1.00 94.31 203 VAL A N 1
ATOM 1579 C CA . VAL A 1 203 ? -13.540 1.568 3.983 1.00 94.31 203 VAL A CA 1
ATOM 1580 C C . VAL A 1 203 ? -14.854 2.096 4.559 1.00 94.31 203 VAL A C 1
ATOM 1582 O O . VAL A 1 203 ? -15.010 2.156 5.770 1.00 94.31 203 VAL A O 1
ATOM 1585 N N . GLU A 1 204 ? -15.827 2.432 3.708 1.00 92.12 204 GLU A N 1
ATOM 1586 C CA . GLU A 1 204 ? -17.149 2.902 4.149 1.00 92.12 204 GLU A CA 1
ATOM 1587 C C . GLU A 1 204 ? -17.997 1.830 4.853 1.00 92.12 204 GLU A C 1
ATOM 1589 O O . GLU A 1 204 ? -19.010 2.171 5.465 1.00 92.12 204 GLU A O 1
ATOM 1594 N N . ALA A 1 205 ? -17.616 0.556 4.746 1.00 92.19 205 ALA A N 1
ATOM 1595 C CA . ALA A 1 205 ? -18.336 -0.572 5.327 1.00 92.19 205 ALA A CA 1
ATOM 1596 C C . ALA A 1 205 ? -17.760 -1.064 6.670 1.00 92.19 205 ALA A C 1
ATOM 1598 O O . ALA A 1 205 ? -18.325 -2.004 7.237 1.00 92.19 205 ALA A O 1
ATOM 1599 N N . LEU A 1 206 ? -16.657 -0.476 7.152 1.00 87.19 206 LEU A N 1
ATOM 1600 C CA . LEU A 1 206 ? -16.088 -0.737 8.484 1.00 87.19 206 LEU A CA 1
ATOM 1601 C C . LEU A 1 206 ? -16.896 -0.055 9.595 1.00 87.19 206 LEU A C 1
ATOM 1603 O O . LEU A 1 206 ? -17.024 -0.683 10.671 1.00 87.19 206 LEU A O 1
#